Protein AF-K0SQD8-F1 (afdb_monomer)

Structure (mmCIF, N/CA/C/O backbone):
data_AF-K0SQD8-F1
#
_entry.id   AF-K0SQD8-F1
#
loop_
_atom_site.group_PDB
_atom_site.id
_atom_site.type_symbol
_atom_site.label_atom_id
_atom_site.label_alt_id
_atom_site.label_comp_id
_atom_site.label_asym_id
_atom_site.label_entity_id
_atom_site.label_seq_id
_atom_site.pdbx_PDB_ins_code
_atom_site.Cartn_x
_atom_site.Cartn_y
_atom_site.Cartn_z
_atom_site.occupancy
_atom_site.B_iso_or_equiv
_atom_site.auth_seq_id
_atom_site.auth_comp_id
_atom_site.auth_asym_id
_atom_site.auth_atom_id
_atom_site.pdbx_PDB_model_num
ATOM 1 N N . MET A 1 1 ? 5.675 12.164 -19.750 1.00 34.91 1 MET A N 1
ATOM 2 C CA . MET A 1 1 ? 6.700 11.162 -20.117 1.00 34.91 1 MET A CA 1
ATOM 3 C C . MET A 1 1 ? 6.598 9.856 -19.319 1.00 34.91 1 MET A C 1
ATOM 5 O O . MET A 1 1 ? 6.956 8.838 -19.873 1.00 34.91 1 MET A O 1
ATOM 9 N N . PHE A 1 2 ? 6.026 9.831 -18.104 1.00 31.17 2 PHE A N 1
ATOM 10 C CA . PHE A 1 2 ? 5.774 8.584 -17.342 1.00 31.17 2 PHE A CA 1
ATOM 11 C C . PHE A 1 2 ? 4.387 7.936 -17.556 1.00 31.17 2 PHE A C 1
ATOM 13 O O . PHE A 1 2 ? 4.132 6.854 -17.047 1.00 31.17 2 PHE A O 1
ATOM 20 N N . ILE A 1 3 ? 3.496 8.586 -18.314 1.00 39.81 3 ILE A N 1
ATOM 21 C CA . ILE A 1 3 ? 2.161 8.064 -18.673 1.00 39.81 3 ILE A CA 1
ATOM 22 C C . ILE A 1 3 ? 2.138 7.405 -20.064 1.00 39.81 3 ILE A C 1
ATOM 24 O O . ILE A 1 3 ? 1.184 6.721 -20.399 1.00 39.81 3 ILE A O 1
ATOM 28 N N . SER A 1 4 ? 3.211 7.554 -20.851 1.00 31.56 4 SER A N 1
ATOM 29 C CA . SER A 1 4 ? 3.310 6.963 -22.195 1.00 31.56 4 SER A CA 1
ATOM 30 C C . SER A 1 4 ? 3.827 5.520 -22.197 1.00 31.56 4 SER A C 1
ATOM 32 O O . SER A 1 4 ? 3.889 4.916 -23.257 1.00 31.56 4 SER A O 1
ATOM 34 N N . SER A 1 5 ? 4.205 4.973 -21.038 1.00 40.28 5 SER A N 1
ATOM 35 C CA . SER A 1 5 ? 4.760 3.613 -20.923 1.00 40.28 5 SER A CA 1
ATOM 36 C C . SER A 1 5 ? 3.745 2.589 -20.413 1.00 40.28 5 SER A C 1
ATOM 38 O O . SER A 1 5 ? 4.064 1.412 -20.304 1.00 40.28 5 SER A O 1
ATOM 40 N N . THR A 1 6 ? 2.513 3.004 -20.097 1.00 45.16 6 THR A N 1
ATOM 41 C CA . THR A 1 6 ? 1.432 2.063 -19.749 1.00 45.16 6 THR A CA 1
ATOM 42 C C . THR A 1 6 ? 0.711 1.523 -20.992 1.00 45.16 6 THR A C 1
ATOM 44 O O . THR A 1 6 ? -0.038 0.559 -20.876 1.00 45.16 6 THR A O 1
ATOM 47 N N . ASP A 1 7 ? 0.985 2.083 -22.176 1.00 42.78 7 ASP A N 1
ATOM 48 C CA . ASP A 1 7 ? 0.506 1.563 -23.466 1.00 42.78 7 ASP A CA 1
ATOM 49 C C . ASP A 1 7 ? 1.452 0.514 -24.098 1.00 42.78 7 ASP A C 1
ATOM 51 O O . ASP A 1 7 ? 1.093 -0.092 -25.102 1.00 42.78 7 ASP A O 1
ATOM 55 N N . GLU A 1 8 ? 2.618 0.233 -23.493 1.00 37.88 8 GLU A N 1
ATOM 56 C CA . GLU A 1 8 ? 3.587 -0.782 -23.964 1.00 37.88 8 GLU A CA 1
ATOM 57 C C . GLU A 1 8 ? 3.695 -2.017 -23.050 1.00 37.88 8 GLU A C 1
ATOM 59 O O . GLU A 1 8 ? 4.643 -2.791 -23.141 1.00 37.88 8 GLU A O 1
ATOM 64 N N . LEU A 1 9 ? 2.698 -2.281 -22.198 1.00 42.34 9 LEU A N 1
ATOM 65 C CA . LEU A 1 9 ? 2.487 -3.645 -21.686 1.00 42.34 9 LEU A CA 1
ATOM 66 C C . LEU A 1 9 ? 1.615 -4.430 -22.672 1.00 42.34 9 LEU A C 1
ATOM 68 O O . LEU A 1 9 ? 0.534 -4.928 -22.356 1.00 42.34 9 LEU A O 1
ATOM 72 N N . THR A 1 10 ? 2.115 -4.525 -23.900 1.00 38.53 10 THR A N 1
ATOM 73 C CA . THR A 1 10 ? 1.741 -5.538 -24.881 1.00 38.53 10 THR A CA 1
ATOM 74 C C . THR A 1 10 ? 2.211 -6.893 -24.360 1.00 38.53 10 THR A C 1
ATOM 76 O O . THR A 1 10 ? 3.261 -7.399 -24.742 1.00 38.53 10 THR A O 1
ATOM 79 N N . PHE A 1 11 ? 1.394 -7.528 -23.515 1.00 41.47 11 PHE A N 1
ATOM 80 C CA . PHE A 1 11 ? 1.282 -8.989 -23.535 1.00 41.47 11 PHE A CA 1
ATOM 81 C C . PHE A 1 11 ? 0.625 -9.381 -24.871 1.00 41.47 11 PHE A C 1
ATOM 83 O O . PHE A 1 11 ? -0.530 -9.795 -24.924 1.00 41.47 11 PHE A O 1
ATOM 90 N N . ASP A 1 12 ? 1.355 -9.142 -25.962 1.00 39.22 12 ASP A N 1
ATOM 91 C CA . ASP A 1 12 ? 1.014 -9.469 -27.343 1.00 39.22 12 ASP A CA 1
ATOM 92 C C . ASP A 1 12 ? 1.815 -10.709 -27.736 1.00 39.22 12 ASP A C 1
ATOM 94 O O . ASP A 1 12 ? 2.743 -10.673 -28.534 1.00 39.22 12 ASP A O 1
ATOM 98 N N . PHE A 1 13 ? 1.488 -11.829 -27.097 1.00 40.41 13 PHE A N 1
ATOM 99 C CA . PHE A 1 13 ? 1.757 -13.130 -27.685 1.00 40.41 13 PHE A CA 1
ATOM 100 C C . PHE A 1 13 ? 0.434 -13.869 -27.783 1.00 40.41 13 PHE A C 1
ATOM 102 O O . PHE A 1 13 ? 0.025 -14.591 -26.878 1.00 40.41 13 PHE A O 1
ATOM 109 N N . ASP A 1 14 ? -0.228 -13.671 -28.918 1.00 41.06 14 ASP A N 1
ATOM 110 C CA . ASP A 1 14 ? -1.156 -14.651 -29.448 1.00 41.06 14 ASP A CA 1
ATOM 111 C C . ASP A 1 14 ? -0.776 -14.928 -30.908 1.00 41.06 14 ASP A C 1
ATOM 113 O O . ASP A 1 14 ? -0.708 -14.028 -31.744 1.00 41.06 14 ASP A O 1
ATOM 117 N N . VAL A 1 15 ? -0.499 -16.197 -31.213 1.00 51.50 15 VAL A N 1
ATOM 118 C CA . VAL A 1 15 ? -0.133 -16.706 -32.551 1.00 51.50 15 VAL A CA 1
ATOM 119 C C . VAL A 1 15 ? -1.300 -16.558 -33.550 1.00 51.50 15 VAL A C 1
ATOM 121 O O . VAL A 1 15 ? -1.139 -16.768 -34.750 1.00 51.50 15 VAL A O 1
ATOM 124 N N . TYR A 1 16 ? -2.474 -16.132 -33.081 1.00 43.47 16 TYR A N 1
ATOM 125 C CA . TYR A 1 16 ? -3.657 -15.848 -33.883 1.00 43.47 16 TYR A CA 1
ATOM 126 C C . TYR A 1 16 ? -4.081 -14.384 -33.722 1.00 43.47 16 TYR A C 1
ATOM 128 O O . TYR A 1 16 ? -4.870 -14.048 -32.846 1.00 43.47 16 TYR A O 1
ATOM 136 N N . GLY A 1 17 ? -3.576 -13.511 -34.599 1.00 41.72 17 GLY A N 1
ATOM 137 C CA . GLY A 1 17 ? -3.806 -12.061 -34.602 1.00 41.72 17 GLY A CA 1
ATOM 138 C C . GLY A 1 17 ? -5.272 -11.614 -34.504 1.00 41.72 17 GLY A C 1
ATOM 139 O O . GLY A 1 17 ? -5.916 -11.301 -35.509 1.00 41.72 17 GLY A O 1
ATOM 140 N N . LYS A 1 18 ? -5.792 -11.507 -33.276 1.00 35.28 18 LYS A N 1
ATOM 141 C CA . LYS A 1 18 ? -7.090 -10.903 -32.972 1.00 35.28 18 LYS A CA 1
ATOM 142 C C . LYS A 1 18 ? -7.005 -10.073 -31.689 1.00 35.28 18 LYS A C 1
ATOM 144 O O . LYS A 1 18 ? -7.041 -10.586 -30.579 1.00 35.28 18 LYS A O 1
ATOM 149 N N . GLN A 1 19 ? -6.945 -8.756 -31.871 1.00 43.44 19 GLN A N 1
ATOM 150 C CA . GLN A 1 19 ? -6.904 -7.734 -30.824 1.00 43.44 19 GLN A CA 1
ATOM 151 C C . GLN A 1 19 ? -8.177 -7.774 -29.950 1.00 43.44 19 GLN A C 1
ATOM 153 O O . GLN A 1 19 ? -9.191 -7.160 -30.283 1.00 43.44 19 GLN A O 1
ATOM 158 N N . SER A 1 20 ? -8.144 -8.489 -28.821 1.00 40.97 20 SER A N 1
ATOM 159 C CA . SER A 1 20 ? -9.247 -8.544 -27.849 1.00 40.97 20 SER A CA 1
ATOM 160 C C . SER A 1 20 ? -8.853 -7.935 -26.496 1.00 40.97 20 SER A C 1
ATOM 162 O O . SER A 1 20 ? -8.545 -8.623 -25.535 1.00 40.97 20 SER A O 1
ATOM 164 N N . SER A 1 21 ? -8.917 -6.602 -26.442 1.00 49.00 21 SER A N 1
ATOM 165 C CA . SER A 1 21 ? -9.181 -5.741 -25.274 1.00 49.00 21 SER A CA 1
ATOM 166 C C . SER A 1 21 ? -8.497 -6.078 -23.928 1.00 49.00 21 SER A C 1
ATOM 168 O O . SER A 1 21 ? -9.128 -6.591 -23.002 1.00 49.00 21 SER A O 1
ATOM 170 N N . ALA A 1 22 ? -7.266 -5.584 -23.741 1.00 59.44 22 ALA A N 1
ATOM 171 C CA . ALA A 1 22 ? -6.557 -5.517 -22.449 1.00 59.44 22 ALA A CA 1
ATOM 172 C C . ALA A 1 22 ? -7.373 -4.884 -21.292 1.00 59.44 22 ALA A C 1
ATOM 174 O O . ALA A 1 22 ? -7.060 -5.079 -20.118 1.00 59.44 22 ALA A O 1
ATOM 175 N N . LYS A 1 23 ? -8.465 -4.168 -21.604 1.00 72.69 23 LYS A N 1
ATOM 176 C CA . LYS A 1 23 ? -9.410 -3.597 -20.631 1.00 72.69 23 LYS A CA 1
ATOM 177 C C . LYS A 1 23 ? -9.998 -4.655 -19.694 1.00 72.69 23 LYS A C 1
ATOM 179 O O . LYS A 1 23 ? -10.068 -4.423 -18.490 1.00 72.69 23 LYS A O 1
ATOM 184 N N . TRP A 1 24 ? -10.409 -5.808 -20.224 1.00 77.25 24 TRP A N 1
ATOM 185 C CA . TRP A 1 24 ? -11.011 -6.869 -19.409 1.00 77.25 24 TRP A CA 1
ATOM 186 C C . TRP A 1 24 ? -9.971 -7.584 -18.550 1.00 77.25 24 TRP A C 1
ATOM 188 O O . TRP A 1 24 ? -10.228 -7.827 -17.373 1.00 77.25 24 TRP A O 1
ATOM 198 N N . THR A 1 25 ? -8.779 -7.827 -19.097 1.00 79.00 25 THR A N 1
ATOM 199 C CA . THR A 1 25 ? -7.642 -8.387 -18.355 1.00 79.00 25 THR A CA 1
ATOM 200 C C . THR A 1 25 ? -7.241 -7.482 -17.191 1.00 79.00 25 THR A C 1
ATOM 202 O O . THR A 1 25 ? -7.103 -7.960 -16.068 1.00 79.00 25 THR A O 1
ATOM 205 N N . GLY A 1 26 ? -7.155 -6.164 -17.409 1.00 80.75 26 GLY A N 1
ATOM 206 C CA . GLY A 1 26 ? -6.863 -5.193 -16.351 1.00 80.75 26 GLY A CA 1
ATOM 207 C C . GLY A 1 26 ? -7.937 -5.142 -15.259 1.00 80.75 26 GLY A C 1
ATOM 208 O O . GLY A 1 26 ? -7.607 -5.116 -14.074 1.00 80.75 26 GLY A O 1
ATOM 209 N N . ILE A 1 27 ? -9.223 -5.194 -15.630 1.00 80.75 27 ILE A N 1
ATOM 210 C CA . ILE A 1 27 ? -10.334 -5.251 -14.661 1.00 80.75 27 ILE A CA 1
ATOM 211 C C . ILE A 1 27 ? -10.264 -6.536 -13.824 1.00 80.75 27 ILE A C 1
ATOM 213 O O . ILE A 1 27 ? -10.409 -6.479 -12.603 1.00 80.75 27 ILE A O 1
ATOM 217 N N . MET A 1 28 ? -10.019 -7.685 -14.460 1.00 84.69 28 MET A N 1
ATOM 218 C CA . MET A 1 28 ? -9.881 -8.971 -13.768 1.00 84.69 28 MET A CA 1
ATOM 219 C C . MET A 1 28 ? -8.687 -8.969 -12.811 1.00 84.69 28 MET A C 1
ATOM 221 O O . MET A 1 28 ? -8.830 -9.374 -11.656 1.00 84.69 28 MET A O 1
ATOM 225 N N . LEU A 1 29 ? -7.543 -8.438 -13.246 1.00 82.12 29 LEU A N 1
ATOM 226 C CA . LEU A 1 29 ? -6.342 -8.330 -12.422 1.00 82.12 29 LEU A CA 1
ATOM 227 C C . LEU A 1 29 ? -6.556 -7.396 -11.222 1.00 82.12 29 LEU A C 1
ATOM 229 O O . LEU A 1 29 ? -6.128 -7.716 -10.116 1.00 82.12 29 LEU A O 1
ATOM 233 N N . LEU A 1 30 ? -7.274 -6.284 -11.403 1.00 82.50 30 LEU A N 1
ATOM 234 C CA . LEU A 1 30 ? -7.611 -5.363 -10.316 1.00 82.50 30 LEU A CA 1
ATOM 235 C C . LEU A 1 30 ? -8.552 -6.009 -9.289 1.00 82.50 30 LEU A C 1
ATOM 237 O O . LEU A 1 30 ? -8.355 -5.838 -8.086 1.00 82.50 30 LEU A O 1
ATOM 241 N N . MET A 1 31 ? -9.559 -6.763 -9.743 1.00 86.06 31 MET A N 1
ATOM 242 C CA . MET A 1 31 ? -10.443 -7.505 -8.836 1.00 86.06 31 MET A CA 1
ATOM 243 C C . MET A 1 31 ? -9.672 -8.552 -8.036 1.00 86.06 31 MET A C 1
ATOM 245 O O . MET A 1 31 ? -9.859 -8.653 -6.824 1.00 86.06 31 MET A O 1
ATOM 249 N N . PHE A 1 32 ? -8.782 -9.293 -8.697 1.00 85.44 32 PHE A N 1
ATOM 250 C CA . PHE A 1 32 ? -7.912 -10.261 -8.042 1.00 85.44 32 PHE A CA 1
ATOM 251 C C . PHE A 1 32 ? -7.012 -9.567 -7.011 1.00 85.44 32 PHE A C 1
ATOM 253 O O . PHE A 1 32 ? -7.038 -9.926 -5.838 1.00 85.44 32 PHE A O 1
ATOM 260 N N . PHE A 1 33 ? -6.314 -8.498 -7.394 1.00 86.31 33 PHE A N 1
ATOM 261 C CA . PHE A 1 33 ? -5.480 -7.709 -6.486 1.00 86.31 33 PHE A CA 1
ATOM 262 C C . PHE A 1 33 ? -6.246 -7.244 -5.237 1.00 86.31 33 PHE A C 1
ATOM 264 O O . PHE A 1 33 ? -5.799 -7.484 -4.118 1.00 86.31 33 PHE A O 1
ATOM 271 N N . LEU A 1 34 ? -7.434 -6.653 -5.407 1.00 85.19 34 LEU A N 1
ATOM 272 C CA . LEU A 1 34 ? -8.262 -6.186 -4.289 1.00 85.19 34 LEU A CA 1
ATOM 273 C C . LEU A 1 34 ? -8.721 -7.329 -3.377 1.00 85.19 34 LEU A C 1
ATOM 275 O O . LEU A 1 34 ? -8.820 -7.141 -2.161 1.00 85.19 34 LEU A O 1
ATOM 279 N N . PHE A 1 35 ? -9.005 -8.502 -3.946 1.00 85.44 35 PHE A N 1
ATOM 280 C CA . PHE A 1 35 ? -9.360 -9.689 -3.176 1.00 85.44 35 PHE A CA 1
ATOM 281 C C . PHE A 1 35 ? -8.191 -10.153 -2.300 1.00 85.44 35 PHE A C 1
ATOM 283 O O . PHE A 1 35 ? -8.375 -10.329 -1.094 1.00 85.44 35 PHE A O 1
ATOM 290 N N . PHE A 1 36 ? -6.989 -10.283 -2.866 1.00 84.06 36 PHE A N 1
ATOM 291 C CA . PHE A 1 36 ? -5.798 -10.702 -2.119 1.00 84.06 36 PHE A CA 1
ATOM 292 C C . PHE A 1 36 ? -5.351 -9.665 -1.083 1.00 84.06 36 PHE A C 1
ATOM 294 O O . PHE A 1 36 ? -5.019 -10.042 0.043 1.00 84.06 36 PHE A O 1
ATOM 301 N N . ASP A 1 37 ? -5.407 -8.373 -1.408 1.00 83.75 37 ASP A N 1
ATOM 302 C CA . ASP A 1 37 ? -5.098 -7.277 -0.479 1.00 83.75 37 ASP A CA 1
ATOM 303 C C . ASP A 1 37 ? -6.067 -7.262 0.719 1.00 83.75 37 ASP A C 1
ATOM 305 O O . ASP A 1 37 ? -5.666 -7.202 1.890 1.00 83.75 37 ASP A O 1
ATOM 309 N N . SER A 1 38 ? -7.363 -7.442 0.441 1.00 81.88 38 SER A N 1
ATOM 310 C CA . SER A 1 38 ? -8.393 -7.553 1.477 1.00 81.88 38 SER A CA 1
ATOM 311 C C . SER A 1 38 ? -8.217 -8.814 2.319 1.00 81.88 38 SER A C 1
ATOM 313 O O . SER A 1 38 ? -8.347 -8.761 3.540 1.00 81.88 38 SER A O 1
ATOM 315 N N . PHE A 1 39 ? -7.919 -9.956 1.699 1.00 81.31 39 PHE A N 1
ATOM 316 C CA . PHE A 1 39 ? -7.710 -11.208 2.419 1.00 81.31 39 PHE A CA 1
ATOM 317 C C . PHE A 1 39 ? -6.500 -11.115 3.351 1.00 81.31 39 PHE A C 1
ATOM 319 O O . PHE A 1 39 ? -6.617 -11.422 4.537 1.00 81.31 39 PHE A O 1
ATOM 326 N N . THR A 1 40 ? -5.371 -10.618 2.845 1.00 79.81 40 THR A N 1
ATOM 327 C CA . THR A 1 40 ? -4.106 -10.524 3.584 1.00 79.81 40 THR A CA 1
ATOM 328 C C . THR A 1 40 ? -4.233 -9.598 4.786 1.00 79.81 40 THR A C 1
ATOM 330 O O . THR A 1 40 ? -3.929 -10.001 5.907 1.00 79.81 40 THR A O 1
ATOM 333 N N . SER A 1 41 ? -4.757 -8.385 4.599 1.00 76.94 41 SER A N 1
ATOM 334 C CA . SER A 1 41 ? -4.919 -7.422 5.697 1.00 76.94 41 SER A CA 1
ATOM 335 C C . SER A 1 41 ? -5.877 -7.930 6.784 1.00 76.94 41 SER A C 1
ATOM 337 O O . SER A 1 41 ? -5.617 -7.789 7.984 1.00 76.94 41 SER A O 1
ATOM 339 N N . GLN A 1 42 ? -6.966 -8.595 6.391 1.00 79.31 42 GLN A N 1
ATOM 340 C CA . GLN A 1 42 ? -7.928 -9.184 7.323 1.00 79.31 42 GLN A CA 1
ATOM 341 C C . GLN A 1 42 ? -7.348 -10.407 8.046 1.00 79.31 42 GLN A C 1
ATOM 343 O O . GLN A 1 42 ? -7.600 -10.579 9.241 1.00 79.31 42 GLN A O 1
ATOM 348 N N . TRP A 1 43 ? -6.555 -11.229 7.354 1.00 75.31 43 TRP A N 1
ATOM 349 C CA . TRP A 1 43 ? -5.817 -12.350 7.935 1.00 75.31 43 TRP A CA 1
ATOM 350 C C . TRP A 1 43 ? -4.804 -11.860 8.968 1.00 75.31 43 TRP A C 1
ATOM 352 O O . TRP A 1 43 ? -4.824 -12.322 10.107 1.00 75.31 43 TRP A O 1
ATOM 362 N N . GLN A 1 44 ? -4.005 -10.847 8.623 1.00 76.31 44 GLN A N 1
ATOM 363 C CA . GLN A 1 44 ? -3.060 -10.208 9.539 1.00 76.31 44 GLN A CA 1
ATOM 364 C C . GLN A 1 44 ? -3.773 -9.704 10.802 1.00 76.31 44 GLN A C 1
ATOM 366 O O . GLN A 1 44 ? -3.364 -10.016 11.918 1.00 76.31 44 GLN A O 1
ATOM 371 N N . SER A 1 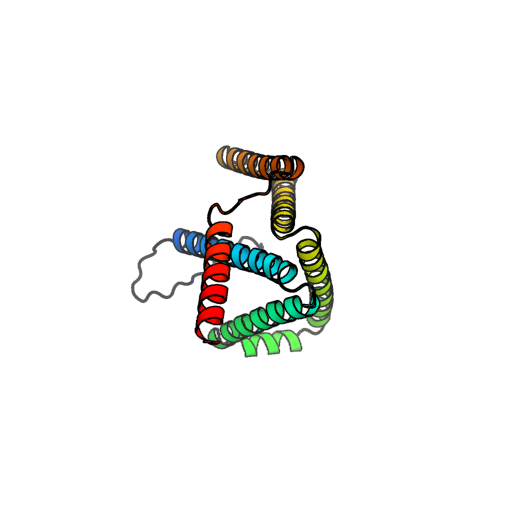45 ? -4.906 -9.005 10.654 1.00 69.88 45 SER A N 1
ATOM 372 C CA . SER A 1 45 ? -5.675 -8.508 11.802 1.00 69.88 45 SER A CA 1
ATOM 373 C C . SER A 1 45 ? -6.291 -9.622 12.664 1.00 69.88 45 SER A C 1
ATOM 375 O O . SER A 1 45 ? -6.442 -9.432 13.871 1.00 69.88 45 SER A O 1
ATOM 377 N N . ARG A 1 46 ? -6.646 -10.777 12.085 1.00 69.00 46 ARG A N 1
ATOM 378 C CA . ARG A 1 46 ? -7.145 -11.948 12.830 1.00 69.00 46 ARG A CA 1
ATOM 379 C C . ARG A 1 46 ? -6.028 -12.680 13.567 1.00 69.00 46 ARG A C 1
ATOM 381 O O . ARG A 1 46 ? -6.229 -13.036 14.725 1.00 69.00 46 ARG A O 1
ATOM 388 N N . MET A 1 47 ? -4.868 -12.848 12.936 1.00 67.12 47 MET A N 1
ATOM 389 C CA . MET A 1 47 ? -3.694 -13.470 13.552 1.00 67.12 47 MET A CA 1
ATOM 390 C C . MET A 1 47 ? -3.249 -12.704 14.800 1.00 67.12 47 MET A C 1
ATOM 392 O O . MET A 1 47 ? -3.099 -13.314 15.854 1.00 67.12 47 MET A O 1
ATOM 396 N N . PHE A 1 48 ? -3.192 -11.368 14.735 1.00 65.38 48 PHE A N 1
ATOM 397 C CA . PHE A 1 48 ? -2.869 -10.532 15.901 1.00 65.38 48 PHE A CA 1
ATOM 398 C C . PHE A 1 48 ? -3.895 -10.600 17.041 1.00 65.38 48 PHE A C 1
ATOM 400 O O . PHE A 1 48 ? -3.559 -10.285 18.177 1.00 65.38 48 PHE A O 1
ATOM 407 N N . LYS A 1 49 ? -5.146 -10.989 16.762 1.00 63.25 49 LYS A N 1
ATOM 408 C CA . LYS A 1 49 ? -6.189 -11.157 17.790 1.00 63.25 49 LYS A CA 1
ATOM 409 C C . LYS A 1 49 ? -6.225 -12.563 18.387 1.00 63.25 49 LYS A C 1
ATOM 411 O O . LYS A 1 49 ? -6.618 -12.703 19.538 1.00 63.25 49 LYS A O 1
ATOM 416 N N . ARG A 1 50 ? -5.887 -13.593 17.603 1.00 60.62 50 ARG A N 1
ATOM 417 C CA . ARG A 1 50 ? -5.915 -15.004 18.029 1.00 60.62 50 ARG A CA 1
ATOM 418 C C . ARG A 1 50 ? -4.641 -15.405 18.780 1.00 60.62 50 ARG A C 1
ATOM 420 O O . ARG A 1 50 ? -4.721 -16.232 19.677 1.00 60.62 50 ARG A O 1
ATOM 427 N N . HIS A 1 51 ? -3.504 -14.798 18.447 1.00 61.28 51 HIS A N 1
ATOM 428 C CA . HIS A 1 51 ? -2.212 -15.061 19.080 1.00 61.28 51 HIS A CA 1
ATOM 429 C C . HIS A 1 51 ? -1.590 -13.737 19.552 1.00 61.28 51 HIS A C 1
ATOM 431 O O . HIS A 1 51 ? -0.870 -13.098 18.783 1.00 61.28 51 HIS A O 1
ATOM 437 N N . PRO A 1 52 ? -1.870 -13.292 20.791 1.00 57.91 52 PRO A N 1
ATOM 438 C CA . PRO A 1 52 ? -1.257 -12.085 21.352 1.00 57.91 52 PRO A CA 1
ATOM 439 C C . PRO A 1 52 ? 0.272 -12.197 21.503 1.00 57.91 52 PRO A C 1
ATOM 441 O O . PRO A 1 52 ? 0.944 -11.168 21.555 1.00 57.91 52 PRO A O 1
ATOM 444 N N . ASP A 1 53 ? 0.804 -13.425 21.503 1.00 56.91 53 ASP A N 1
ATOM 445 C CA . ASP A 1 53 ? 2.233 -13.732 21.650 1.00 56.91 53 ASP A CA 1
ATOM 446 C C . ASP A 1 53 ? 3.010 -13.720 20.320 1.00 56.91 53 ASP A C 1
ATOM 448 O O . ASP A 1 53 ? 4.240 -13.730 20.333 1.00 56.91 53 ASP A O 1
ATOM 452 N N . LEU A 1 54 ? 2.326 -13.680 19.165 1.00 60.19 54 LEU A N 1
ATOM 453 C CA . LEU A 1 54 ? 2.995 -13.585 17.861 1.00 60.19 54 LEU A CA 1
ATOM 454 C C . LEU A 1 54 ? 3.611 -12.196 17.683 1.00 60.19 54 LEU A C 1
ATOM 456 O O . LEU A 1 54 ? 2.933 -11.164 17.792 1.00 60.19 54 LEU A O 1
ATOM 460 N N . SER A 1 55 ? 4.900 -12.159 17.352 1.00 68.44 55 SER A N 1
ATOM 461 C CA . SER A 1 55 ? 5.596 -10.897 17.170 1.00 68.44 55 SER A CA 1
ATOM 462 C C . SER A 1 55 ? 5.151 -10.226 15.874 1.00 68.44 55 SER A C 1
ATOM 464 O O 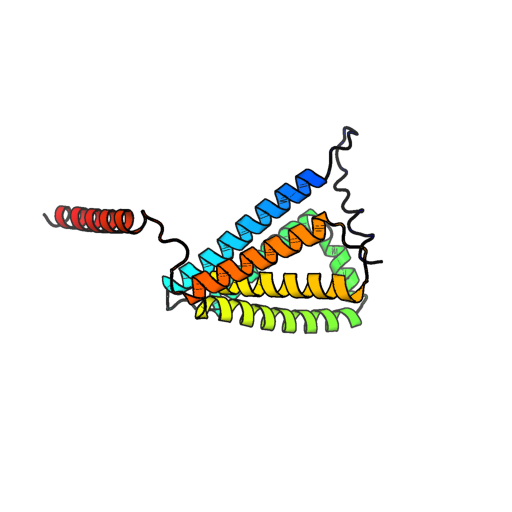. SER A 1 55 ? 5.103 -10.816 14.795 1.00 68.44 55 SER A O 1
ATOM 466 N N . MET A 1 56 ? 4.884 -8.925 15.977 1.00 68.00 56 MET A N 1
ATOM 467 C CA . MET A 1 56 ? 4.637 -8.032 14.845 1.00 68.00 56 MET A CA 1
ATOM 468 C C . MET A 1 56 ? 5.656 -8.220 13.719 1.00 68.00 56 MET A C 1
ATOM 470 O O . MET A 1 56 ? 5.321 -8.227 12.536 1.00 68.00 56 MET A O 1
ATOM 474 N N . ILE A 1 57 ? 6.907 -8.384 14.137 1.00 71.38 57 ILE A N 1
ATOM 475 C CA . ILE A 1 57 ? 8.085 -8.453 13.287 1.00 71.38 57 ILE A CA 1
ATOM 476 C C . ILE A 1 57 ? 8.126 -9.789 12.537 1.00 71.38 57 ILE A C 1
ATOM 478 O O . ILE A 1 57 ? 8.522 -9.811 11.377 1.00 71.38 57 ILE A O 1
ATOM 482 N N . GLU A 1 58 ? 7.651 -10.884 13.138 1.00 78.62 58 GLU A N 1
ATOM 483 C CA . GLU A 1 58 ? 7.605 -12.201 12.489 1.00 78.62 58 GLU A CA 1
ATOM 484 C C . GLU A 1 58 ? 6.610 -12.216 11.329 1.00 78.62 58 GLU A C 1
ATOM 486 O O . GLU A 1 58 ? 6.922 -12.717 10.251 1.00 78.62 58 GLU A O 1
ATOM 491 N N . LEU A 1 59 ? 5.436 -11.601 11.503 1.00 79.06 59 LEU A N 1
ATOM 492 C CA . LEU A 1 59 ? 4.443 -11.516 10.431 1.00 79.06 59 LEU A CA 1
ATOM 493 C C . LEU A 1 59 ? 4.889 -10.577 9.302 1.00 79.06 59 LEU A C 1
ATOM 495 O O . LEU A 1 59 ? 4.628 -10.851 8.127 1.00 79.06 59 LEU A O 1
ATOM 499 N N . MET A 1 60 ? 5.578 -9.489 9.654 1.00 80.88 60 MET A N 1
ATOM 500 C CA . MET A 1 60 ? 6.227 -8.602 8.688 1.00 80.88 60 MET A CA 1
ATOM 501 C C . MET A 1 60 ? 7.278 -9.353 7.875 1.00 80.88 60 MET A C 1
ATOM 503 O O . MET A 1 60 ? 7.232 -9.326 6.648 1.00 80.88 60 MET A O 1
ATOM 507 N N . PHE A 1 61 ? 8.179 -10.070 8.551 1.00 82.19 61 PHE A N 1
ATOM 508 C CA . PHE A 1 61 ? 9.222 -10.857 7.905 1.00 82.19 61 PHE A CA 1
ATOM 509 C C . PHE A 1 61 ? 8.627 -11.945 7.009 1.00 82.19 61 PHE A C 1
ATOM 511 O O . PHE A 1 61 ? 9.030 -12.055 5.858 1.00 82.19 61 PHE A O 1
ATOM 518 N N . ALA A 1 62 ? 7.617 -12.682 7.479 1.00 82.88 62 ALA A N 1
ATOM 519 C CA . ALA A 1 62 ? 6.946 -13.713 6.691 1.00 82.88 62 ALA A CA 1
ATOM 520 C C . ALA A 1 62 ? 6.271 -13.144 5.430 1.00 82.88 62 ALA A C 1
ATOM 522 O O . ALA A 1 62 ? 6.397 -13.721 4.351 1.00 82.88 62 ALA A O 1
ATOM 523 N N . THR A 1 63 ? 5.596 -11.994 5.540 1.00 83.81 63 THR A N 1
ATOM 524 C CA . THR A 1 63 ? 4.928 -11.352 4.393 1.00 83.81 63 THR A CA 1
ATOM 525 C C . THR A 1 63 ? 5.950 -10.840 3.376 1.00 83.81 63 THR A C 1
ATOM 527 O O . THR A 1 63 ? 5.809 -11.092 2.179 1.00 83.81 63 THR A O 1
ATOM 530 N N . SER A 1 64 ? 7.008 -10.168 3.838 1.00 86.69 64 SER A N 1
ATOM 531 C CA . SER A 1 64 ? 8.069 -9.662 2.964 1.00 86.69 64 SER A CA 1
ATOM 532 C C . SER A 1 64 ? 8.894 -10.796 2.349 1.00 86.69 64 SER A C 1
ATOM 534 O O . SER A 1 64 ? 9.229 -10.720 1.173 1.00 86.69 64 SER A O 1
ATOM 536 N N . ALA A 1 65 ? 9.154 -11.885 3.078 1.00 86.69 65 ALA A N 1
ATOM 537 C CA . ALA A 1 65 ? 9.834 -13.069 2.553 1.00 86.69 65 ALA A CA 1
ATOM 538 C C . ALA A 1 65 ? 9.005 -13.768 1.468 1.00 86.69 65 ALA A C 1
ATOM 540 O O . ALA A 1 65 ? 9.533 -14.073 0.401 1.00 86.69 65 ALA A O 1
ATOM 541 N N . PHE A 1 66 ? 7.703 -13.959 1.696 1.00 87.38 66 PHE A N 1
ATOM 542 C CA . PHE A 1 66 ? 6.802 -14.522 0.690 1.00 87.38 66 PHE A CA 1
ATOM 543 C C . PHE A 1 66 ? 6.752 -13.654 -0.573 1.00 87.38 66 PHE A C 1
ATOM 545 O O . PHE A 1 66 ? 6.869 -14.173 -1.683 1.00 87.38 66 PHE A O 1
ATOM 552 N N . SER A 1 67 ? 6.666 -12.329 -0.412 1.00 86.69 67 SER A N 1
ATOM 553 C CA . SER A 1 67 ? 6.726 -11.395 -1.539 1.00 86.69 67 SER A CA 1
ATOM 554 C C . SER A 1 67 ? 8.051 -11.493 -2.297 1.00 86.69 67 SER A C 1
ATOM 556 O O . SER A 1 67 ? 8.033 -11.498 -3.522 1.00 86.69 67 SER A O 1
ATOM 558 N N . THR A 1 68 ? 9.188 -11.593 -1.604 1.00 87.56 68 THR A N 1
ATOM 559 C CA . THR A 1 68 ? 10.505 -11.734 -2.243 1.00 87.56 68 THR A CA 1
ATOM 560 C C . THR A 1 68 ? 10.614 -13.037 -3.027 1.00 87.56 68 THR A C 1
ATOM 562 O O . THR A 1 68 ? 11.127 -13.024 -4.141 1.00 87.56 68 THR A O 1
ATOM 565 N N . VAL A 1 69 ? 10.103 -14.151 -2.491 1.00 92.12 69 VAL A N 1
ATOM 566 C CA . VAL A 1 69 ? 10.102 -15.447 -3.188 1.00 92.12 69 VAL A CA 1
ATOM 567 C C . VAL A 1 69 ? 9.254 -15.385 -4.456 1.00 92.12 69 VAL A C 1
ATOM 569 O O . VAL A 1 69 ? 9.725 -15.797 -5.512 1.00 92.12 69 VAL A O 1
ATOM 572 N N . LEU A 1 70 ? 8.039 -14.833 -4.381 1.00 86.88 70 LEU A N 1
ATOM 573 C CA . LEU A 1 70 ? 7.192 -14.671 -5.564 1.00 86.88 70 LEU A CA 1
ATOM 574 C C . LEU A 1 70 ? 7.847 -13.767 -6.609 1.00 86.88 70 LEU A C 1
ATOM 576 O O . LEU A 1 70 ? 7.920 -14.148 -7.772 1.00 86.88 70 LEU A O 1
ATOM 580 N N . SER A 1 71 ? 8.383 -12.615 -6.195 1.00 86.06 71 SER A N 1
ATOM 581 C CA . SER A 1 71 ? 9.101 -11.715 -7.101 1.00 86.06 71 SER A CA 1
ATOM 582 C C . SER A 1 71 ? 10.315 -12.388 -7.740 1.00 86.06 71 SER A C 1
ATOM 584 O O . SER A 1 71 ? 10.566 -12.181 -8.921 1.00 86.06 71 SER A O 1
ATOM 586 N N . PHE A 1 72 ? 11.054 -13.210 -6.992 1.00 87.94 72 PHE A N 1
ATOM 587 C CA . PHE A 1 72 ? 12.203 -13.948 -7.513 1.00 87.94 72 PHE A CA 1
ATOM 588 C C . PHE A 1 72 ? 11.789 -14.989 -8.558 1.00 87.94 72 PHE A C 1
ATOM 590 O O . PHE A 1 72 ? 12.409 -15.063 -9.613 1.00 87.94 72 PHE A O 1
ATOM 597 N N . ILE A 1 73 ? 10.720 -15.751 -8.302 1.00 89.31 73 ILE A N 1
ATOM 598 C CA . ILE A 1 73 ? 10.176 -16.723 -9.263 1.00 89.31 73 ILE A CA 1
ATOM 599 C C . ILE A 1 73 ? 9.769 -16.021 -10.562 1.00 89.31 73 ILE A C 1
ATOM 601 O O . ILE A 1 73 ? 10.136 -16.487 -11.639 1.00 89.31 73 ILE A O 1
ATOM 605 N N . THR A 1 74 ? 9.068 -14.887 -10.467 1.00 86.62 74 THR A N 1
ATOM 606 C CA . THR A 1 74 ? 8.695 -14.081 -11.639 1.00 86.62 74 THR A CA 1
ATOM 607 C C . THR A 1 74 ? 9.932 -13.614 -12.405 1.00 86.62 74 THR A C 1
ATOM 609 O O . THR A 1 74 ? 10.011 -13.802 -13.611 1.00 86.62 74 THR A O 1
ATOM 612 N N . LEU A 1 75 ? 10.946 -13.095 -11.707 1.00 82.94 75 LEU A N 1
ATOM 613 C CA . LEU A 1 75 ? 12.164 -12.579 -12.337 1.00 82.94 75 LEU A CA 1
ATOM 614 C C . LEU A 1 75 ? 12.986 -13.664 -13.051 1.00 82.94 75 LEU A C 1
ATOM 616 O O . LEU A 1 75 ? 13.630 -13.388 -14.061 1.00 82.94 75 LEU A O 1
ATOM 620 N N . VAL A 1 76 ? 12.973 -14.890 -12.521 1.00 86.88 76 VAL A N 1
ATOM 621 C CA . VAL A 1 76 ? 13.585 -16.059 -13.168 1.00 86.88 76 VAL A CA 1
ATOM 622 C C . VAL A 1 76 ? 12.792 -16.461 -14.410 1.00 86.88 76 VAL A C 1
ATOM 624 O O . VAL A 1 76 ? 13.397 -16.784 -15.426 1.00 86.88 76 VAL A O 1
ATOM 627 N N . HIS A 1 77 ? 11.461 -16.415 -14.347 1.00 82.81 77 HIS A N 1
ATOM 628 C CA . HIS A 1 77 ? 10.596 -16.752 -15.476 1.00 82.81 77 HIS A CA 1
ATOM 629 C C . HIS A 1 77 ? 10.689 -15.732 -16.626 1.00 82.81 77 HIS A C 1
ATOM 631 O O . HIS A 1 77 ? 10.580 -16.117 -17.785 1.00 82.81 77 HIS A O 1
ATOM 637 N N . ASP A 1 78 ? 10.915 -14.451 -16.321 1.00 83.94 78 ASP A N 1
ATOM 638 C CA . ASP A 1 78 ? 11.119 -13.383 -17.313 1.00 83.94 78 ASP A CA 1
ATOM 639 C C . ASP A 1 78 ? 12.564 -13.313 -17.858 1.00 83.94 78 ASP A C 1
ATOM 641 O O . ASP A 1 78 ? 12.868 -12.455 -18.683 1.00 83.94 78 ASP A O 1
ATOM 645 N N . GLU A 1 79 ? 13.482 -14.169 -17.385 1.00 84.56 79 GLU A N 1
ATOM 646 C CA . GLU A 1 79 ? 14.916 -14.193 -17.750 1.00 84.56 79 GLU A CA 1
ATOM 647 C C . GLU A 1 79 ? 15.670 -12.853 -17.544 1.00 84.56 79 GLU A C 1
ATOM 649 O O . GLU A 1 79 ? 16.807 -12.672 -17.982 1.00 84.56 79 GLU A O 1
ATOM 654 N N . MET A 1 80 ? 15.082 -11.909 -16.803 1.00 81.69 80 MET A N 1
ATOM 655 C CA . MET A 1 80 ? 15.603 -10.548 -16.597 1.00 81.69 80 MET A CA 1
ATOM 656 C C . MET A 1 80 ? 16.614 -10.417 -15.448 1.00 81.69 80 MET A C 1
ATOM 658 O O . MET A 1 80 ? 17.145 -9.330 -15.208 1.00 81.69 80 MET A O 1
ATOM 662 N N . LEU A 1 81 ? 16.904 -11.504 -14.730 1.00 80.81 81 LEU A N 1
ATOM 663 C CA . LEU A 1 81 ? 17.753 -11.473 -13.536 1.00 80.81 81 LEU A CA 1
ATOM 664 C C . LEU A 1 81 ? 19.181 -10.993 -13.840 1.00 80.81 81 LEU A C 1
ATOM 666 O O . LEU A 1 81 ? 19.692 -10.115 -13.143 1.00 80.81 81 LEU A O 1
ATOM 670 N N . TRP A 1 82 ? 19.815 -11.535 -14.885 1.00 85.88 82 TRP A N 1
ATOM 671 C CA . TRP A 1 82 ? 21.194 -11.183 -15.245 1.00 85.88 82 TRP A CA 1
ATOM 672 C C . TRP A 1 82 ? 21.329 -9.735 -15.746 1.00 85.88 82 TRP A C 1
ATOM 674 O O . TRP A 1 82 ? 22.139 -9.003 -15.175 1.00 85.88 82 TRP A O 1
ATOM 684 N N . PRO A 1 83 ? 20.493 -9.257 -16.696 1.00 83.25 83 PRO A N 1
ATOM 685 C CA . PRO A 1 83 ? 20.513 -7.852 -17.111 1.00 83.25 83 PRO A CA 1
ATOM 686 C C . PRO A 1 83 ? 20.286 -6.863 -15.960 1.00 83.25 83 PRO A C 1
ATOM 688 O O . PRO A 1 83 ? 20.906 -5.800 -15.920 1.00 83.25 83 PRO A O 1
ATOM 691 N N . ALA A 1 84 ? 19.416 -7.205 -15.002 1.00 81.62 84 ALA A N 1
ATOM 692 C CA . ALA A 1 84 ? 19.159 -6.361 -13.840 1.00 81.62 84 ALA A CA 1
ATOM 693 C C . ALA A 1 84 ? 20.395 -6.237 -12.933 1.00 81.62 84 ALA A C 1
ATOM 695 O O . ALA A 1 84 ? 20.687 -5.150 -12.430 1.00 81.62 84 ALA A O 1
ATOM 696 N N . PHE A 1 85 ? 21.142 -7.325 -12.738 1.00 82.62 85 PHE A N 1
ATOM 697 C CA . PHE A 1 85 ? 22.357 -7.315 -11.925 1.00 82.62 85 PHE A CA 1
ATOM 698 C C . PHE A 1 85 ? 23.488 -6.515 -12.588 1.00 82.62 85 PHE A C 1
ATOM 700 O O . PHE A 1 85 ? 24.135 -5.689 -11.935 1.00 82.62 85 PHE A O 1
ATOM 707 N N . ASP A 1 86 ? 23.669 -6.683 -13.897 1.00 84.50 86 ASP A N 1
ATOM 708 C CA . ASP A 1 86 ? 24.660 -5.930 -14.672 1.00 84.50 86 ASP A CA 1
ATOM 709 C C . ASP A 1 86 ? 24.374 -4.422 -14.632 1.00 84.50 86 ASP A C 1
ATOM 711 O O . ASP A 1 86 ? 25.279 -3.611 -14.436 1.00 84.50 86 ASP A O 1
ATOM 715 N N . PHE A 1 87 ? 23.103 -4.022 -14.698 1.00 82.75 87 PHE A N 1
ATOM 716 C CA . PHE A 1 87 ? 22.709 -2.617 -14.579 1.00 82.75 87 PHE A CA 1
ATOM 717 C C . PHE A 1 87 ? 23.020 -2.014 -13.196 1.00 82.75 87 PHE A C 1
ATOM 719 O O . PHE A 1 87 ? 23.505 -0.886 -13.097 1.00 82.75 87 PHE A O 1
ATOM 726 N N . ILE A 1 88 ? 22.783 -2.765 -12.114 1.00 83.50 88 ILE A N 1
ATOM 727 C CA . ILE A 1 88 ? 23.039 -2.305 -10.735 1.00 83.50 88 ILE A CA 1
ATOM 728 C C . ILE A 1 88 ? 24.541 -2.171 -10.454 1.00 83.50 88 ILE A C 1
ATOM 730 O O . ILE A 1 88 ? 24.963 -1.281 -9.709 1.00 83.50 88 ILE A O 1
ATOM 734 N N . THR A 1 89 ? 25.360 -3.047 -11.036 1.00 80.94 89 THR A N 1
ATOM 735 C CA . THR A 1 89 ? 26.823 -2.987 -10.894 1.00 80.94 89 THR A CA 1
ATOM 736 C C . THR A 1 89 ? 27.445 -1.896 -11.766 1.00 80.94 89 THR A C 1
ATOM 738 O O . THR A 1 89 ? 28.394 -1.244 -11.332 1.00 80.94 89 THR A O 1
ATOM 741 N N . ALA A 1 90 ? 26.878 -1.623 -12.944 1.00 84.44 90 ALA A N 1
ATOM 742 C CA . ALA A 1 90 ? 27.322 -0.552 -13.834 1.00 84.44 90 ALA A CA 1
ATOM 743 C C . ALA A 1 90 ? 27.010 0.865 -13.308 1.00 84.44 90 ALA A C 1
ATOM 745 O O . ALA A 1 90 ? 27.657 1.834 -13.717 1.00 84.44 90 ALA A O 1
ATOM 746 N N . HIS A 1 91 ? 26.035 1.019 -12.405 1.00 81.19 91 HIS A N 1
ATOM 747 C CA . HIS A 1 91 ? 25.590 2.320 -11.897 1.00 81.19 91 HIS A CA 1
ATOM 748 C C . HIS A 1 91 ? 25.604 2.395 -10.363 1.00 81.19 91 HIS A C 1
ATOM 750 O O . HIS A 1 91 ? 24.581 2.256 -9.693 1.00 81.19 91 HIS A O 1
ATOM 756 N N . SER A 1 92 ? 26.781 2.702 -9.808 1.00 75.81 92 SER A N 1
ATOM 757 C CA . SER A 1 92 ? 27.014 2.832 -8.357 1.00 75.81 92 SER A CA 1
ATOM 758 C C . SER A 1 92 ? 26.102 3.866 -7.666 1.00 75.81 92 SER A C 1
ATOM 760 O O . SER A 1 92 ? 25.619 3.629 -6.561 1.00 75.81 92 SER A O 1
ATOM 762 N N . GLU A 1 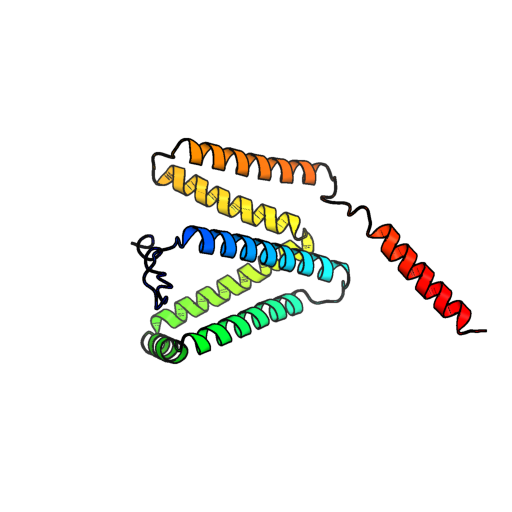93 ? 25.762 4.972 -8.339 1.00 81.50 93 GLU A N 1
ATOM 763 C CA . GLU A 1 93 ? 24.852 6.011 -7.814 1.00 81.50 93 GLU A CA 1
ATOM 764 C C . GLU A 1 93 ? 23.451 5.460 -7.464 1.00 81.50 93 GLU A C 1
ATOM 766 O O . GLU A 1 93 ? 22.817 5.882 -6.495 1.00 81.50 93 GLU A O 1
ATOM 771 N N . ILE A 1 94 ? 22.967 4.458 -8.208 1.00 83.94 94 ILE A N 1
ATOM 772 C CA . ILE A 1 94 ? 21.632 3.871 -8.007 1.00 83.94 94 ILE A CA 1
ATOM 773 C C . ILE A 1 94 ? 21.589 3.030 -6.720 1.00 83.94 94 ILE A C 1
ATOM 775 O O . ILE A 1 94 ? 20.542 2.922 -6.079 1.00 83.94 94 ILE A O 1
ATOM 779 N N . GLN A 1 95 ? 22.727 2.487 -6.278 1.00 82.62 95 GLN A N 1
ATOM 780 C CA . GLN A 1 95 ? 22.808 1.664 -5.068 1.00 82.62 95 GLN A CA 1
ATOM 781 C C . GLN A 1 95 ? 22.430 2.462 -3.815 1.00 82.62 95 GLN A C 1
ATOM 783 O O . GLN A 1 95 ? 21.715 1.953 -2.949 1.00 82.62 95 GLN A O 1
ATOM 788 N N . LEU A 1 96 ? 22.826 3.738 -3.749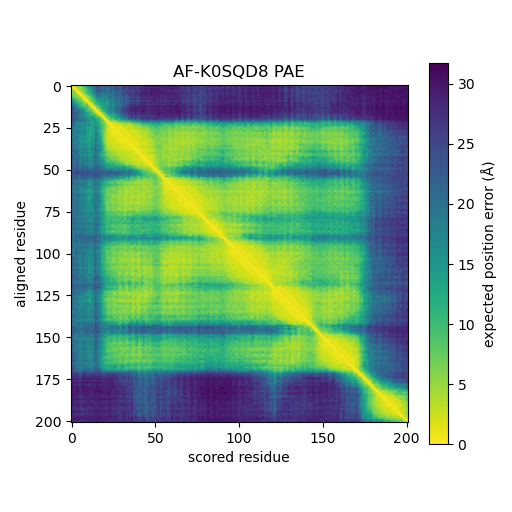 1.00 87.69 96 LEU A N 1
ATOM 789 C CA . LEU A 1 96 ? 22.433 4.631 -2.661 1.00 87.69 96 LEU A CA 1
ATOM 790 C C . LEU A 1 96 ? 20.923 4.893 -2.687 1.00 87.69 96 LEU A C 1
ATOM 792 O O . LEU A 1 96 ? 20.269 4.820 -1.645 1.00 87.69 96 LEU A O 1
ATOM 796 N N . HIS A 1 97 ? 20.345 5.139 -3.866 1.00 88.25 97 HIS A N 1
ATOM 797 C CA . HIS A 1 97 ? 18.898 5.314 -4.010 1.00 88.25 97 HIS A CA 1
ATOM 798 C C . HIS A 1 97 ? 18.122 4.066 -3.572 1.00 88.25 97 HIS A C 1
ATOM 800 O O . HIS A 1 97 ? 17.139 4.199 -2.842 1.00 88.25 97 HIS A O 1
ATOM 806 N N . PHE A 1 98 ? 18.581 2.863 -3.931 1.00 88.38 98 PHE A N 1
ATOM 807 C CA . PHE A 1 98 ? 17.982 1.611 -3.464 1.00 88.38 98 PHE A CA 1
ATOM 808 C C . PHE A 1 98 ? 18.108 1.427 -1.954 1.00 88.38 98 PHE A C 1
ATOM 810 O O . PHE A 1 98 ? 17.155 0.988 -1.312 1.00 88.38 98 PHE A O 1
ATOM 817 N N . PHE A 1 99 ? 19.247 1.792 -1.368 1.00 89.31 99 PHE A N 1
ATOM 818 C CA . PHE A 1 99 ? 19.450 1.702 0.072 1.00 89.31 99 PHE A CA 1
ATOM 819 C C . PHE A 1 99 ? 18.513 2.643 0.842 1.00 89.31 99 PHE A C 1
ATOM 821 O O . PHE A 1 99 ? 17.800 2.203 1.747 1.00 89.31 99 PHE A O 1
ATOM 828 N N . LEU A 1 100 ? 18.433 3.917 0.439 1.00 92.00 100 LEU A N 1
ATOM 829 C CA . LEU A 1 100 ? 17.498 4.884 1.025 1.00 92.00 100 LEU A CA 1
ATOM 830 C C . LEU A 1 100 ? 16.043 4.449 0.825 1.00 92.00 100 LEU A C 1
ATOM 832 O O . LEU A 1 100 ? 15.242 4.533 1.758 1.00 92.00 100 LEU A O 1
ATOM 836 N N . PHE A 1 101 ? 15.706 3.954 -0.367 1.00 90.25 101 PHE A N 1
ATOM 837 C CA . PHE A 1 101 ? 14.380 3.425 -0.665 1.00 90.25 101 PHE A CA 1
ATOM 838 C C . PHE A 1 101 ? 14.037 2.222 0.220 1.00 90.25 101 PHE A C 1
ATOM 840 O O . PHE A 1 101 ? 12.930 2.155 0.745 1.00 90.25 101 PHE A O 1
ATOM 847 N N . SER A 1 102 ? 14.985 1.312 0.458 1.00 91.38 102 SER A N 1
ATOM 848 C CA . SER A 1 102 ? 14.805 0.141 1.322 1.00 91.38 102 SER A CA 1
ATOM 849 C C . SER A 1 102 ? 14.583 0.527 2.786 1.00 91.38 102 SER A C 1
ATOM 851 O O . SER A 1 102 ? 13.641 0.038 3.416 1.00 91.38 102 SER A O 1
ATOM 853 N N . ILE A 1 103 ? 15.373 1.466 3.321 1.00 92.44 103 ILE A N 1
ATOM 854 C CA . ILE A 1 103 ? 15.168 1.992 4.680 1.00 92.44 103 ILE A CA 1
ATOM 855 C C . ILE A 1 103 ? 13.796 2.658 4.781 1.00 92.44 103 ILE A C 1
ATOM 857 O O . ILE A 1 103 ? 13.018 2.343 5.682 1.00 92.44 103 ILE A O 1
ATOM 861 N N . CYS A 1 104 ? 13.471 3.545 3.839 1.00 92.75 104 CYS A N 1
ATOM 862 C CA . CYS A 1 104 ? 12.185 4.234 3.803 1.00 92.75 104 CYS A CA 1
ATOM 863 C C . CYS A 1 104 ? 11.013 3.241 3.719 1.00 92.75 104 CYS A C 1
ATOM 865 O O . CYS A 1 104 ? 10.045 3.360 4.471 1.00 92.75 104 CYS A O 1
ATOM 867 N N . SER A 1 105 ? 11.129 2.223 2.863 1.00 88.62 105 SER A N 1
ATOM 868 C CA . SER A 1 105 ? 10.140 1.158 2.691 1.00 88.62 105 SER A CA 1
ATOM 869 C C . SER A 1 105 ? 9.968 0.342 3.970 1.00 88.62 105 SER A C 1
ATOM 871 O O . SER A 1 105 ? 8.842 0.151 4.417 1.00 88.62 105 SER A O 1
ATOM 873 N N . THR A 1 106 ? 11.060 -0.058 4.625 1.00 87.69 106 THR A N 1
ATOM 874 C CA . THR A 1 106 ? 11.020 -0.830 5.878 1.00 87.69 106 THR A CA 1
ATOM 875 C C . THR A 1 106 ? 10.351 -0.036 7.000 1.00 87.69 106 THR A C 1
ATOM 877 O O . THR A 1 106 ? 9.474 -0.552 7.694 1.00 87.69 106 THR A O 1
ATOM 880 N N . VAL A 1 107 ? 10.697 1.247 7.146 1.00 89.06 107 VAL A N 1
ATOM 881 C CA . VAL A 1 107 ? 10.048 2.148 8.112 1.00 89.06 107 VAL A CA 1
ATOM 882 C C . VAL A 1 107 ? 8.562 2.321 7.777 1.00 89.06 107 VAL A C 1
ATOM 884 O O . VAL A 1 107 ? 7.714 2.237 8.666 1.00 89.06 107 VAL A O 1
ATOM 887 N N . GLY A 1 108 ? 8.214 2.503 6.501 1.00 85.62 108 GLY A N 1
ATOM 888 C CA . GLY A 1 108 ? 6.827 2.613 6.047 1.00 85.62 108 GLY A CA 1
ATOM 889 C C . GLY A 1 108 ? 6.012 1.350 6.325 1.00 85.62 108 GLY A C 1
ATOM 890 O O . GLY A 1 108 ? 4.895 1.435 6.840 1.00 85.62 108 GLY A O 1
ATOM 891 N N . GLN A 1 109 ? 6.589 0.179 6.055 1.00 86.75 109 GLN A N 1
ATOM 892 C CA . GLN A 1 109 ? 5.999 -1.114 6.383 1.00 86.75 109 GLN A CA 1
ATOM 893 C C . GLN A 1 109 ? 5.779 -1.232 7.890 1.00 86.75 109 GLN A C 1
ATOM 895 O O . GLN A 1 109 ? 4.675 -1.581 8.294 1.00 86.75 109 GLN A O 1
ATOM 900 N N . LEU A 1 110 ? 6.751 -0.852 8.728 1.00 85.19 110 LEU A N 1
ATOM 901 C CA . LEU A 1 110 ? 6.603 -0.867 10.188 1.00 85.19 110 LEU A CA 1
ATOM 902 C C . LEU A 1 110 ? 5.417 -0.015 10.654 1.00 85.19 110 LEU A C 1
ATOM 904 O O . LEU A 1 110 ? 4.617 -0.475 11.465 1.00 85.19 110 LEU A O 1
ATOM 908 N N . PHE A 1 111 ? 5.247 1.189 10.104 1.00 83.31 111 PHE A N 1
ATOM 909 C CA . PHE A 1 111 ? 4.097 2.048 10.405 1.00 83.31 111 PHE A CA 1
ATOM 910 C C . PHE A 1 111 ? 2.760 1.436 9.974 1.00 83.31 111 PHE A C 1
ATOM 912 O O . PHE A 1 111 ? 1.778 1.508 10.721 1.00 83.31 111 PHE A O 1
ATOM 919 N N . ILE A 1 112 ? 2.702 0.831 8.784 1.00 82.25 112 ILE A N 1
ATOM 920 C CA . ILE A 1 112 ? 1.499 0.163 8.266 1.00 82.25 112 ILE A CA 1
ATOM 921 C C . ILE A 1 112 ? 1.090 -0.965 9.206 1.00 82.25 112 ILE A C 1
ATOM 923 O O . ILE A 1 112 ? -0.037 -1.010 9.704 1.00 82.25 112 ILE A O 1
ATOM 927 N N . PHE A 1 113 ? 2.040 -1.839 9.493 1.00 76.94 113 PHE A N 1
ATOM 928 C CA . PHE A 1 113 ? 1.857 -2.984 10.353 1.00 76.94 113 PHE A CA 1
ATOM 929 C C . PHE A 1 113 ? 1.455 -2.517 11.766 1.00 76.94 113 PHE A C 1
ATOM 931 O O . PHE A 1 113 ? 0.447 -2.985 12.302 1.00 76.94 113 PHE A O 1
ATOM 938 N N . TYR A 1 114 ? 2.156 -1.545 12.358 1.00 79.69 114 TYR A N 1
ATOM 939 C CA . TYR A 1 114 ? 1.803 -0.974 13.665 1.00 79.69 114 TYR A CA 1
ATOM 940 C C . TYR A 1 114 ? 0.364 -0.437 13.693 1.00 79.69 114 TYR A C 1
ATOM 942 O O . TYR A 1 114 ? -0.370 -0.634 14.665 1.00 79.69 114 TYR A O 1
ATOM 950 N N . THR A 1 115 ? -0.078 0.194 12.606 1.00 75.38 115 THR A N 1
ATOM 951 C CA . THR A 1 115 ? -1.448 0.699 12.466 1.00 75.38 115 THR A CA 1
ATOM 952 C C . THR A 1 115 ? -2.466 -0.442 12.423 1.00 75.38 115 THR A C 1
ATOM 954 O O . THR A 1 115 ? -3.492 -0.369 13.099 1.00 75.38 115 THR A O 1
ATOM 957 N N . ILE A 1 116 ? -2.184 -1.522 11.687 1.00 74.88 116 ILE A N 1
ATOM 958 C CA . ILE A 1 116 ? -3.049 -2.711 11.621 1.00 74.88 116 ILE A CA 1
ATOM 959 C C . ILE A 1 116 ? -3.161 -3.379 12.995 1.00 74.88 116 ILE A C 1
ATOM 961 O O . ILE A 1 116 ? -4.264 -3.761 13.386 1.00 74.88 116 ILE A O 1
ATOM 965 N N . LYS A 1 117 ? -2.063 -3.478 13.753 1.00 69.12 117 LYS A N 1
ATOM 966 C CA . LYS A 1 117 ? -2.073 -4.064 15.102 1.00 69.12 117 LYS A CA 1
ATOM 967 C C . LYS A 1 117 ? -2.934 -3.259 16.077 1.00 69.12 117 LYS A C 1
ATOM 969 O O . LYS A 1 117 ? -3.756 -3.842 16.775 1.00 69.12 117 LYS A O 1
ATOM 974 N N . ASN A 1 118 ? -2.776 -1.935 16.109 1.00 71.44 118 ASN A N 1
ATOM 975 C CA . ASN A 1 118 ? -3.468 -1.087 17.087 1.00 71.44 118 ASN A CA 1
ATOM 976 C C . ASN A 1 118 ? -4.916 -0.758 16.702 1.00 71.44 118 ASN A C 1
ATOM 978 O O . ASN A 1 118 ? -5.790 -0.694 17.562 1.00 71.44 118 ASN A O 1
ATOM 982 N N . PHE A 1 119 ? -5.188 -0.543 15.413 1.00 71.25 119 PHE A N 1
ATOM 983 C CA . PHE A 1 119 ? -6.483 -0.046 14.941 1.00 71.25 119 PHE A CA 1
ATOM 984 C C . PHE A 1 119 ? -7.272 -1.065 14.109 1.00 71.25 119 PHE A C 1
ATOM 986 O O . PHE A 1 119 ? -8.467 -0.870 13.871 1.00 71.25 119 PHE A O 1
ATOM 993 N N . GLY A 1 120 ? -6.645 -2.165 13.692 1.00 73.31 120 GLY A N 1
ATOM 994 C CA . GLY A 1 120 ? -7.243 -3.188 12.839 1.00 73.31 120 GLY A CA 1
ATOM 995 C C . GLY A 1 120 ? -7.219 -2.837 11.348 1.00 73.31 120 GLY A C 1
ATOM 996 O O . GLY A 1 120 ? -7.029 -1.689 10.938 1.00 73.31 120 GLY A O 1
ATOM 997 N N . ALA A 1 121 ? -7.481 -3.844 10.516 1.00 76.00 121 ALA A N 1
ATOM 998 C CA . ALA A 1 121 ? -7.413 -3.737 9.055 1.00 76.00 121 ALA A CA 1
ATOM 999 C C . ALA A 1 121 ? -8.406 -2.729 8.437 1.00 76.00 121 ALA A C 1
ATOM 1001 O O . ALA A 1 121 ? -8.102 -2.087 7.435 1.00 76.00 121 ALA A O 1
ATOM 1002 N N . VAL A 1 122 ? -9.563 -2.500 9.071 1.00 75.12 122 VAL A N 1
ATOM 1003 C CA . VAL A 1 122 ? -10.555 -1.508 8.604 1.00 75.12 122 VAL A CA 1
ATOM 1004 C C . VAL A 1 122 ? -9.971 -0.092 8.573 1.00 75.12 122 VAL A C 1
ATOM 1006 O O . VAL A 1 122 ? -10.274 0.694 7.678 1.00 75.12 122 VAL A O 1
ATOM 1009 N N . VAL A 1 123 ? -9.145 0.258 9.557 1.00 78.38 123 VAL A N 1
ATOM 1010 C CA . VAL A 1 123 ? -8.599 1.616 9.709 1.00 78.38 123 VAL A CA 1
ATOM 1011 C C . VAL A 1 123 ? -7.452 1.836 8.753 1.00 78.38 123 VAL A C 1
ATOM 1013 O O . VAL A 1 123 ? -7.376 2.891 8.133 1.00 78.38 123 VAL A O 1
ATOM 1016 N N . PHE A 1 124 ? -6.635 0.803 8.575 1.00 82.00 124 PHE A N 1
ATOM 1017 C CA . PHE A 1 124 ? -5.637 0.751 7.524 1.00 82.00 124 PHE A CA 1
ATOM 1018 C C . PHE A 1 124 ? -6.263 0.992 6.141 1.00 82.00 124 PHE A C 1
ATOM 1020 O O . PHE A 1 124 ? -5.834 1.901 5.433 1.00 82.00 124 PHE A O 1
ATOM 1027 N N . ALA A 1 125 ? -7.346 0.283 5.804 1.00 80.75 125 ALA A N 1
ATOM 1028 C CA . ALA A 1 125 ? -8.050 0.481 4.539 1.00 80.75 125 ALA A CA 1
ATOM 1029 C C . ALA A 1 125 ? -8.583 1.919 4.383 1.00 80.75 125 ALA A C 1
ATOM 1031 O O . ALA A 1 125 ? -8.454 2.510 3.314 1.00 80.75 125 ALA A O 1
ATOM 1032 N N . ILE A 1 126 ? -9.129 2.522 5.448 1.00 82.31 126 ILE A N 1
ATOM 1033 C CA . ILE A 1 126 ? -9.570 3.927 5.419 1.00 82.31 126 ILE A CA 1
ATOM 1034 C C . ILE A 1 126 ? -8.380 4.861 5.148 1.00 82.31 126 ILE A C 1
ATOM 1036 O O . ILE A 1 126 ? -8.468 5.690 4.248 1.00 82.31 126 ILE A O 1
ATOM 1040 N N . ILE A 1 127 ? -7.259 4.705 5.859 1.00 84.94 127 ILE A N 1
ATOM 1041 C CA . ILE A 1 127 ? -6.056 5.538 5.678 1.00 84.94 127 ILE A CA 1
ATOM 1042 C C . ILE A 1 127 ? -5.523 5.439 4.243 1.00 84.94 127 ILE A C 1
ATOM 1044 O O . ILE A 1 127 ? -5.240 6.469 3.629 1.00 84.94 127 ILE A O 1
ATOM 1048 N N . MET A 1 128 ? -5.443 4.226 3.688 1.00 85.62 128 MET A N 1
ATOM 1049 C CA . MET A 1 128 ? -5.028 3.992 2.301 1.00 85.62 128 MET A CA 1
ATOM 1050 C C . MET A 1 128 ? -5.948 4.714 1.313 1.00 85.62 128 MET A C 1
ATOM 1052 O O . MET A 1 128 ? -5.473 5.459 0.456 1.00 85.62 128 MET A O 1
ATOM 1056 N N . THR A 1 129 ? -7.269 4.566 1.470 1.00 85.81 129 THR A N 1
ATOM 1057 C CA . THR A 1 129 ? -8.237 5.232 0.584 1.00 85.81 129 THR A CA 1
ATOM 1058 C C . THR A 1 129 ? -8.176 6.752 0.692 1.00 85.81 129 THR A C 1
ATOM 1060 O O . THR A 1 129 ? -8.182 7.429 -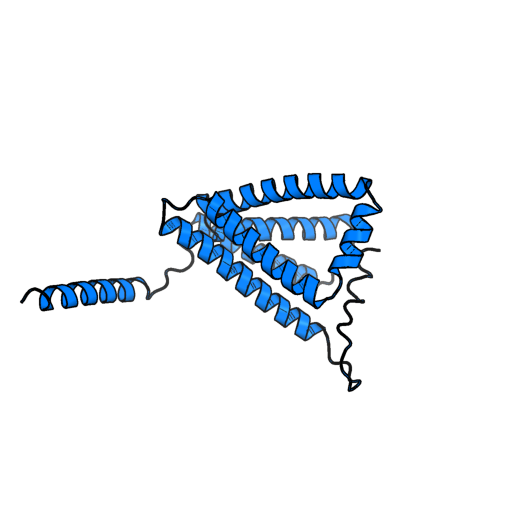0.330 1.00 85.81 129 THR A O 1
ATOM 1063 N N . THR A 1 130 ? -8.041 7.302 1.901 1.00 84.94 130 THR A N 1
ATOM 1064 C CA . THR A 1 130 ? -7.918 8.749 2.111 1.00 84.94 130 THR A CA 1
ATOM 1065 C C . THR A 1 130 ? -6.651 9.295 1.463 1.00 84.94 130 THR A C 1
ATOM 1067 O O . THR A 1 130 ? -6.710 10.331 0.808 1.00 84.94 130 THR A O 1
ATOM 1070 N N . ARG A 1 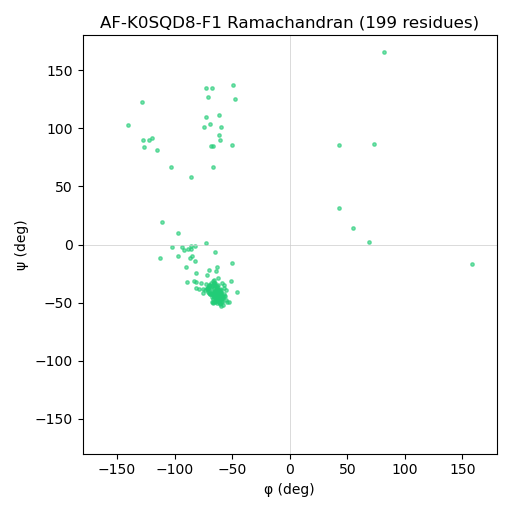131 ? -5.517 8.592 1.582 1.00 86.06 131 ARG A N 1
ATOM 1071 C CA . ARG A 1 131 ? -4.267 8.987 0.917 1.00 86.06 131 ARG A CA 1
ATOM 1072 C C . ARG A 1 131 ? -4.457 9.075 -0.597 1.00 86.06 131 ARG A C 1
ATOM 1074 O O . ARG A 1 131 ? -4.143 10.105 -1.183 1.00 86.06 131 ARG A O 1
ATOM 1081 N N . VAL A 1 132 ? -4.999 8.021 -1.210 1.00 85.19 132 VAL A N 1
ATOM 1082 C CA . VAL A 1 132 ? -5.239 7.973 -2.661 1.00 85.19 132 VAL A CA 1
ATOM 1083 C C . VAL A 1 132 ? -6.208 9.077 -3.091 1.00 85.19 132 VAL A C 1
ATOM 1085 O O . VAL A 1 132 ? -5.957 9.764 -4.078 1.00 85.19 132 VAL A O 1
ATOM 1088 N N . LEU A 1 133 ? -7.273 9.312 -2.323 1.00 84.81 133 LEU A N 1
ATOM 1089 C CA . LEU A 1 133 ? -8.235 10.379 -2.592 1.00 84.81 133 LEU A CA 1
ATOM 1090 C C . LEU A 1 133 ? -7.610 11.772 -2.548 1.00 84.81 133 LEU A C 1
ATOM 1092 O O . LEU A 1 133 ? -7.897 12.581 -3.425 1.00 84.81 133 LEU A O 1
ATOM 1096 N N . ILE A 1 134 ? -6.755 12.051 -1.562 1.00 85.94 134 ILE A N 1
ATOM 1097 C CA . ILE A 1 134 ? -6.052 13.336 -1.465 1.00 85.94 134 ILE A CA 1
ATOM 1098 C C . ILE A 1 134 ? -5.133 13.520 -2.673 1.00 85.94 134 ILE A C 1
ATOM 1100 O O . ILE A 1 134 ? -5.143 14.588 -3.276 1.00 85.94 134 ILE A O 1
ATOM 1104 N N . SER A 1 135 ? -4.387 12.488 -3.076 1.00 85.56 135 SER A N 1
ATOM 1105 C CA . SER A 1 135 ? -3.532 12.551 -4.267 1.00 85.56 135 SER A CA 1
ATOM 1106 C C . SER A 1 135 ? -4.330 12.824 -5.544 1.00 85.56 135 SER A C 1
ATOM 1108 O O . SER A 1 135 ? -3.924 13.663 -6.346 1.00 85.56 135 SER A O 1
ATOM 1110 N N . ILE A 1 136 ? -5.485 12.175 -5.717 1.00 84.81 136 ILE A N 1
ATOM 1111 C CA . ILE A 1 136 ? -6.376 12.412 -6.863 1.00 84.81 136 ILE A CA 1
ATOM 1112 C C . ILE A 1 136 ? -6.937 13.837 -6.822 1.00 84.81 136 ILE A C 1
ATOM 1114 O O . ILE A 1 136 ? -6.910 14.532 -7.834 1.00 84.81 136 ILE A O 1
ATOM 1118 N N . ALA A 1 137 ? -7.405 14.297 -5.660 1.00 80.88 137 ALA A N 1
ATOM 1119 C CA . ALA A 1 137 ? -7.935 15.647 -5.496 1.00 80.88 137 ALA A CA 1
ATOM 1120 C C . ALA A 1 137 ? -6.873 16.715 -5.800 1.00 80.88 137 ALA A C 1
ATOM 1122 O O . ALA A 1 137 ? -7.138 17.642 -6.560 1.00 80.88 137 ALA A O 1
ATOM 1123 N N . LEU A 1 138 ? -5.656 16.560 -5.270 1.00 82.62 138 LEU A N 1
ATOM 1124 C CA . LEU A 1 138 ? -4.537 17.462 -5.548 1.00 82.62 138 LEU A CA 1
ATOM 1125 C C . LEU A 1 138 ? -4.139 17.442 -7.025 1.00 82.62 138 LEU A C 1
ATOM 1127 O O . LEU A 1 138 ? -3.864 18.495 -7.587 1.00 82.62 138 LEU A O 1
ATOM 1131 N N . SER A 1 139 ? -4.143 16.273 -7.669 1.00 83.12 139 SER A N 1
ATOM 1132 C CA . SER A 1 139 ? -3.869 16.166 -9.103 1.00 83.12 139 SER A CA 1
ATOM 1133 C C . SER A 1 139 ? -4.915 16.915 -9.934 1.00 83.12 139 SER A C 1
ATOM 1135 O O . SER A 1 139 ? -4.556 17.686 -10.816 1.00 83.12 139 SER A O 1
ATOM 1137 N N . VAL A 1 140 ? -6.201 16.773 -9.615 1.00 77.94 140 VAL A N 1
ATOM 1138 C CA . VAL A 1 140 ? -7.271 17.515 -10.300 1.00 77.94 140 VAL A CA 1
ATOM 1139 C C . VAL A 1 140 ? -7.129 19.028 -10.106 1.00 77.94 140 VAL A C 1
ATOM 1141 O O . VAL A 1 140 ? -7.314 19.777 -11.061 1.00 77.94 140 VAL A O 1
ATOM 1144 N N . LEU A 1 141 ? -6.785 19.474 -8.894 1.00 77.56 141 LEU A N 1
ATOM 1145 C CA . LEU A 1 141 ? -6.627 20.896 -8.579 1.00 77.56 141 LEU A CA 1
ATOM 1146 C C . LEU A 1 141 ? -5.387 21.521 -9.231 1.00 77.56 141 LEU A C 1
ATOM 1148 O O . LEU A 1 141 ? -5.466 22.649 -9.701 1.00 77.56 141 LEU A O 1
ATOM 1152 N N . LEU A 1 142 ? -4.252 20.813 -9.258 1.00 78.88 142 LEU A N 1
ATOM 1153 C CA . LEU A 1 142 ? -2.985 21.347 -9.774 1.00 78.88 142 LEU A CA 1
ATOM 1154 C C . LEU A 1 142 ? -2.869 21.295 -11.300 1.00 78.88 142 LEU A C 1
ATOM 1156 O O . LEU A 1 142 ? -2.203 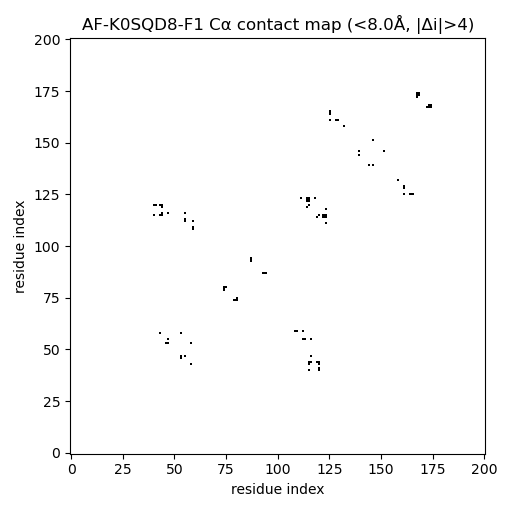22.149 -11.875 1.00 78.88 142 LEU A O 1
ATOM 1160 N N . TYR A 1 143 ? -3.472 20.299 -11.957 1.00 75.06 143 TYR A N 1
ATOM 1161 C CA . TYR A 1 143 ? -3.328 20.109 -13.406 1.00 75.06 143 TYR A CA 1
ATOM 1162 C C . TYR A 1 143 ? -4.436 20.778 -14.237 1.00 75.06 143 TYR A C 1
ATOM 1164 O O . TYR A 1 143 ? -4.393 20.673 -15.460 1.00 75.06 143 TYR A O 1
ATOM 1172 N N . GLU A 1 144 ? -5.430 21.424 -13.603 1.00 63.34 144 GLU A N 1
ATOM 1173 C CA . GLU A 1 144 ? -6.576 22.097 -14.255 1.00 63.34 144 GLU A CA 1
ATOM 1174 C C . GLU A 1 144 ? -7.193 21.291 -15.418 1.00 63.34 144 GLU A C 1
ATOM 1176 O O . GLU A 1 144 ? -7.705 21.829 -16.405 1.00 63.34 144 GLU A O 1
ATOM 1181 N N . HIS A 1 145 ? -7.151 19.959 -15.330 1.00 61.84 145 HIS A N 1
ATOM 1182 C CA . HIS A 1 145 ? -7.744 19.116 -16.354 1.00 61.84 145 HIS A CA 1
ATOM 1183 C C . HIS A 1 145 ? -9.260 19.290 -16.317 1.00 61.84 145 HIS A C 1
ATOM 1185 O O . HIS A 1 145 ? -9.870 19.256 -15.248 1.00 61.84 145 HIS A O 1
ATOM 1191 N N . LYS A 1 146 ? -9.886 19.443 -17.494 1.00 57.84 146 LYS A N 1
ATOM 1192 C CA . LYS A 1 146 ? -11.347 19.409 -17.636 1.00 57.84 146 LYS A CA 1
ATOM 1193 C C . LYS A 1 146 ? -11.844 18.042 -17.174 1.00 57.84 146 LYS A C 1
ATOM 1195 O O . LYS A 1 146 ? -11.903 17.096 -17.955 1.00 57.84 146 LYS A O 1
ATOM 1200 N N . VAL A 1 147 ? -12.161 17.932 -15.887 1.00 62.25 147 VAL A N 1
ATOM 1201 C CA . VAL A 1 147 ? -12.715 16.720 -15.297 1.00 62.25 147 VAL A CA 1
ATOM 1202 C C . VAL A 1 147 ? -14.045 16.457 -15.986 1.00 62.25 147 VAL A C 1
ATOM 1204 O O . VAL A 1 147 ? -15.000 17.216 -15.829 1.00 62.25 147 VAL A O 1
ATOM 1207 N N . THR A 1 148 ? -14.100 15.384 -16.774 1.00 71.44 148 THR A N 1
ATOM 1208 C CA . THR A 1 148 ? -15.341 14.876 -17.365 1.00 71.44 148 THR A CA 1
ATOM 1209 C C . THR A 1 148 ? -16.401 14.755 -16.270 1.00 71.44 148 THR A C 1
ATOM 1211 O O . THR A 1 148 ? -16.099 14.256 -15.185 1.00 71.44 148 THR A O 1
ATOM 1214 N N . SER A 1 149 ? -17.649 15.161 -16.530 1.00 71.19 149 SER A N 1
ATOM 1215 C CA . SER A 1 149 ? -18.734 15.125 -15.530 1.00 71.19 149 SER A CA 1
ATOM 1216 C C . SER A 1 149 ? -18.888 13.757 -14.845 1.00 71.19 149 SER A C 1
ATOM 1218 O O . SER A 1 149 ? -19.196 13.682 -13.658 1.00 71.19 149 SER A O 1
ATOM 1220 N N . THR A 1 150 ? -18.580 12.669 -15.556 1.00 74.12 150 THR A N 1
ATOM 1221 C CA . THR A 1 150 ? -18.536 11.297 -15.027 1.00 74.12 150 THR A CA 1
ATOM 1222 C C . THR A 1 150 ? -17.447 11.080 -13.964 1.00 74.12 150 THR A C 1
ATOM 1224 O O . THR A 1 150 ? -17.674 10.363 -12.993 1.00 74.12 150 THR A O 1
ATOM 1227 N N . GLY A 1 151 ? -16.277 11.713 -14.099 1.00 71.69 151 GLY A N 1
ATOM 1228 C CA . GLY A 1 151 ? -15.178 11.631 -13.129 1.00 71.69 151 GLY A CA 1
ATOM 1229 C C . GLY A 1 151 ? -15.485 12.373 -11.827 1.00 71.69 151 GLY A C 1
ATOM 1230 O O . GLY A 1 151 ? -15.189 11.867 -10.746 1.00 71.69 151 GLY A O 1
ATOM 1231 N N . PHE A 1 152 ? -16.165 13.519 -11.917 1.00 77.94 152 PHE A N 1
ATOM 1232 C CA . PHE A 1 152 ? -16.650 14.239 -10.737 1.00 77.94 152 PHE A CA 1
ATOM 1233 C C . PHE A 1 152 ? -17.681 13.412 -9.956 1.00 77.94 152 PHE A C 1
ATOM 1235 O O . PHE A 1 152 ? -17.598 13.311 -8.732 1.00 77.94 152 PHE A O 1
ATOM 1242 N N . PHE A 1 153 ? -18.609 12.753 -10.660 1.00 80.62 153 PHE A N 1
ATOM 1243 C CA . PHE A 1 153 ? -19.567 11.843 -10.033 1.00 80.62 153 PHE A CA 1
ATOM 1244 C C . PHE A 1 153 ? -18.871 10.662 -9.336 1.00 80.62 153 PHE A C 1
ATOM 1246 O O . PHE A 1 153 ? -19.176 10.364 -8.182 1.00 80.62 153 PHE A O 1
ATOM 1253 N N . GLY A 1 154 ? -17.885 10.037 -9.990 1.00 79.62 154 GLY A N 1
ATOM 1254 C CA . GLY A 1 154 ? -17.077 8.975 -9.384 1.00 79.62 154 GLY A CA 1
ATOM 1255 C C . GLY A 1 154 ? -16.361 9.434 -8.110 1.00 79.62 154 GLY A C 1
ATOM 1256 O O . GLY A 1 154 ? -16.439 8.764 -7.081 1.00 79.62 154 GLY A O 1
ATOM 1257 N N . LEU A 1 155 ? -15.736 10.614 -8.137 1.00 79.94 155 LEU A N 1
ATOM 1258 C CA . LEU A 1 155 ? -15.070 11.193 -6.970 1.00 79.94 155 LEU A CA 1
ATOM 1259 C C . LEU A 1 155 ? -16.052 11.437 -5.812 1.00 79.94 155 LEU A C 1
ATOM 1261 O O . LEU A 1 155 ? -15.770 11.048 -4.678 1.00 79.94 155 LEU A O 1
ATOM 1265 N N . ALA A 1 156 ? -17.222 12.018 -6.094 1.00 82.69 156 ALA A N 1
ATOM 1266 C CA . ALA A 1 156 ? -18.255 12.269 -5.090 1.00 82.69 156 ALA A CA 1
ATOM 1267 C C . ALA A 1 156 ? -18.741 10.971 -4.418 1.00 82.69 156 ALA A C 1
ATOM 1269 O O . ALA A 1 156 ? -18.883 10.923 -3.194 1.00 82.69 156 ALA A O 1
ATOM 1270 N N . VAL A 1 157 ? -18.933 9.898 -5.195 1.00 86.12 157 VAL A N 1
ATOM 1271 C CA . VAL A 1 157 ? -19.329 8.579 -4.676 1.00 86.12 157 VAL A CA 1
ATOM 1272 C C . VAL A 1 157 ? -18.260 7.999 -3.747 1.00 86.12 157 VAL A C 1
ATOM 1274 O O . VAL A 1 157 ? -18.594 7.525 -2.659 1.00 86.12 157 VAL A O 1
ATOM 1277 N N . VAL A 1 158 ? -16.977 8.058 -4.121 1.00 83.75 158 VAL A N 1
ATOM 1278 C CA . VAL A 1 158 ? -15.894 7.504 -3.290 1.00 83.75 158 VAL A CA 1
ATOM 1279 C C . VAL A 1 158 ? -15.730 8.304 -1.994 1.00 83.75 158 VAL A C 1
ATOM 1281 O O . VAL A 1 158 ? -15.626 7.707 -0.920 1.00 83.75 158 VAL A O 1
ATOM 1284 N N . VAL A 1 159 ? -15.789 9.638 -2.056 1.00 83.38 159 VAL A N 1
ATOM 1285 C CA . VAL A 1 159 ? -15.771 10.497 -0.859 1.00 83.38 159 VAL A CA 1
ATOM 1286 C C . VAL A 1 159 ? -16.963 10.182 0.050 1.00 83.38 159 VAL A C 1
ATOM 1288 O O . VAL A 1 159 ? -16.785 9.999 1.255 1.00 83.38 159 VAL A O 1
ATOM 1291 N N . GLY A 1 160 ? -18.164 10.020 -0.513 1.00 85.69 160 GLY A N 1
ATOM 1292 C CA . GLY A 1 160 ? -19.354 9.601 0.229 1.00 85.69 160 GLY A CA 1
ATOM 1293 C C . GLY A 1 160 ? -19.180 8.244 0.919 1.00 85.69 160 GLY A C 1
ATOM 1294 O O . GLY A 1 160 ? -19.504 8.103 2.100 1.00 85.69 160 GLY A O 1
ATOM 1295 N N . ALA A 1 161 ? -18.604 7.258 0.226 1.00 85.00 161 ALA A N 1
ATOM 1296 C CA . ALA A 1 161 ? -18.331 5.933 0.778 1.00 85.00 161 ALA A CA 1
ATOM 1297 C C . ALA A 1 161 ? -17.315 5.974 1.934 1.00 85.00 161 ALA A C 1
ATOM 1299 O O . ALA A 1 161 ? -17.515 5.300 2.951 1.00 85.00 161 ALA A O 1
ATOM 1300 N N . VAL A 1 162 ? -16.255 6.780 1.823 1.00 83.00 162 VAL A N 1
ATOM 1301 C CA . VAL A 1 162 ? -15.267 6.970 2.899 1.00 83.00 162 VAL A CA 1
ATOM 1302 C C . VAL A 1 162 ? -15.901 7.672 4.100 1.00 83.00 162 VAL A C 1
ATOM 1304 O O . VAL A 1 162 ? -15.790 7.172 5.220 1.00 83.00 162 VAL A O 1
ATOM 1307 N N . CYS A 1 163 ? -16.652 8.755 3.883 1.00 82.81 163 CYS A N 1
ATOM 1308 C CA . CYS A 1 163 ? -17.396 9.445 4.939 1.00 82.81 163 CYS A CA 1
ATOM 1309 C C . CYS A 1 163 ? -18.377 8.505 5.656 1.00 82.81 163 CYS A C 1
ATOM 1311 O O . CYS A 1 163 ? -18.440 8.496 6.886 1.00 82.81 163 CYS A O 1
ATOM 1313 N N . TYR A 1 164 ? -19.096 7.658 4.916 1.00 85.38 164 TYR A N 1
ATOM 1314 C CA . TYR A 1 164 ? -19.990 6.649 5.486 1.00 85.38 164 TYR A CA 1
ATOM 1315 C C . TYR A 1 164 ? -19.236 5.619 6.341 1.00 85.38 164 TYR A C 1
ATOM 1317 O O . TYR A 1 164 ? -19.662 5.314 7.459 1.00 85.38 164 TYR A O 1
ATOM 1325 N N . ARG A 1 165 ? -18.090 5.112 5.860 1.00 80.00 165 ARG A N 1
ATOM 1326 C CA . ARG A 1 165 ? -17.228 4.188 6.620 1.00 80.00 165 ARG A CA 1
ATOM 1327 C C . ARG A 1 165 ? -16.712 4.826 7.914 1.00 80.00 165 ARG A C 1
ATOM 1329 O O . ARG A 1 165 ? -16.712 4.159 8.948 1.00 80.00 165 ARG A O 1
ATOM 1336 N N . ILE A 1 166 ? -16.329 6.104 7.877 1.00 80.06 166 ILE A N 1
ATOM 1337 C CA . ILE A 1 166 ? -15.867 6.857 9.052 1.00 80.06 166 ILE A CA 1
ATOM 1338 C C . ILE A 1 166 ? -17.006 7.055 10.058 1.00 80.06 166 ILE A C 1
ATOM 1340 O O . ILE A 1 166 ? -16.831 6.702 11.223 1.00 80.06 166 ILE A O 1
ATOM 1344 N N . LYS A 1 167 ? -18.182 7.541 9.626 1.00 81.25 167 LYS A N 1
ATOM 1345 C CA . LYS A 1 167 ? -19.336 7.756 10.522 1.00 81.25 167 LYS A CA 1
ATOM 1346 C C . LYS A 1 167 ? -19.764 6.464 11.213 1.00 81.25 167 LYS A C 1
ATOM 1348 O O . LYS A 1 167 ? -19.902 6.443 12.430 1.00 81.25 167 LYS A O 1
ATOM 1353 N N . ARG A 1 168 ? -19.873 5.354 10.475 1.00 74.94 168 ARG A N 1
ATOM 1354 C CA . ARG A 1 168 ? -20.228 4.051 11.064 1.00 74.94 168 ARG A CA 1
ATOM 1355 C C . ARG A 1 168 ? -19.215 3.536 12.074 1.00 74.94 168 ARG A C 1
ATOM 1357 O O . ARG A 1 168 ? -19.604 2.885 13.041 1.00 74.94 168 ARG A O 1
ATOM 1364 N N . LYS A 1 169 ? -17.930 3.803 11.844 1.00 67.94 169 LYS A N 1
ATOM 1365 C CA . LYS A 1 169 ? -16.879 3.453 12.796 1.00 67.94 169 LYS A CA 1
ATOM 1366 C C . LYS A 1 169 ? -16.923 4.350 14.039 1.00 67.94 169 LYS A C 1
ATOM 1368 O O . LYS A 1 169 ? -16.726 3.840 15.137 1.00 67.94 169 LYS A O 1
ATOM 1373 N N . ALA A 1 170 ? -17.210 5.643 13.879 1.00 69.38 170 ALA A N 1
ATOM 1374 C CA . ALA A 1 170 ? -17.370 6.593 14.982 1.00 69.38 170 ALA A CA 1
ATOM 1375 C C . ALA A 1 170 ? -18.599 6.283 15.858 1.00 69.38 170 ALA A C 1
ATOM 1377 O O . ALA A 1 170 ? -18.538 6.439 17.070 1.00 69.38 170 ALA A O 1
ATOM 1378 N N . GLU A 1 171 ? -19.677 5.759 15.269 1.00 73.31 171 GLU A N 1
ATOM 1379 C CA . GLU A 1 171 ? -20.877 5.293 15.985 1.00 73.31 171 GLU A CA 1
ATOM 1380 C C . GLU A 1 171 ? -20.673 3.977 16.767 1.00 73.31 171 GLU A C 1
ATOM 1382 O O . GLU A 1 171 ? -21.621 3.449 17.345 1.00 73.31 171 GLU A O 1
ATOM 1387 N N . GLY A 1 172 ? -19.471 3.386 16.764 1.00 58.31 172 GLY A N 1
ATOM 1388 C CA . GLY A 1 172 ? -19.172 2.149 17.500 1.00 58.31 172 GLY A CA 1
ATOM 1389 C C . GLY A 1 172 ? -19.863 0.887 16.959 1.00 58.31 172 GLY A C 1
ATOM 1390 O O . GLY A 1 172 ? -19.676 -0.205 17.500 1.00 58.31 172 GLY A O 1
ATOM 1391 N N . LYS A 1 173 ? -20.632 0.982 15.864 1.00 49.50 173 LYS A N 1
ATOM 1392 C CA . LYS A 1 173 ? -21.256 -0.176 15.212 1.00 49.50 173 LYS A CA 1
ATOM 1393 C C . LYS A 1 173 ? -20.196 -0.970 14.455 1.00 49.50 173 LYS A C 1
ATOM 1395 O O . LYS A 1 173 ? -19.809 -0.608 13.343 1.00 49.50 173 LYS A O 1
ATOM 1400 N N . GLN A 1 174 ? -19.756 -2.080 15.053 1.00 46.25 174 GLN A N 1
ATOM 1401 C CA . GLN A 1 174 ? -18.830 -3.024 14.428 1.00 46.25 174 GLN A CA 1
ATOM 1402 C C . GLN A 1 174 ? -19.278 -3.376 13.002 1.00 46.25 174 GLN A C 1
ATOM 1404 O O . GLN A 1 174 ? -20.419 -3.777 12.751 1.00 46.25 174 GLN A O 1
ATOM 1409 N N . LEU A 1 175 ? -18.372 -3.179 12.045 1.00 53.81 175 LEU A N 1
ATOM 1410 C CA . LEU A 1 175 ? -18.600 -3.522 10.650 1.00 53.81 175 LEU A CA 1
ATOM 1411 C C . LEU A 1 175 ? -18.553 -5.051 10.519 1.00 53.81 175 LEU A C 1
ATOM 1413 O O . LEU A 1 175 ? -17.490 -5.651 10.618 1.00 53.81 175 LEU A O 1
ATOM 1417 N N . ILE A 1 176 ? -19.731 -5.634 10.268 1.00 48.88 176 ILE A N 1
ATOM 1418 C CA . ILE A 1 176 ? -19.993 -7.056 9.997 1.00 48.88 176 ILE A CA 1
ATOM 1419 C C . ILE A 1 176 ? -19.877 -7.947 11.247 1.00 48.88 176 ILE A C 1
ATOM 1421 O O . ILE A 1 176 ? -18.872 -8.612 11.485 1.00 48.88 176 ILE A O 1
ATOM 1425 N N . LYS A 1 177 ? -20.978 -8.054 12.004 1.00 40.38 177 LYS A N 1
ATOM 1426 C CA . LYS A 1 177 ? -21.250 -9.270 12.780 1.00 40.38 177 LYS A CA 1
ATOM 1427 C C . LYS A 1 177 ? -21.572 -10.355 11.749 1.00 40.38 177 LYS A C 1
ATOM 1429 O O . LYS A 1 177 ? -22.652 -10.331 11.164 1.00 40.38 177 LYS A O 1
ATOM 1434 N N . TRP A 1 178 ? -20.635 -11.261 11.474 1.00 36.41 178 TRP A N 1
ATOM 1435 C CA . TRP A 1 178 ? -20.961 -12.502 10.770 1.00 36.41 178 TRP A CA 1
ATOM 1436 C C . TRP A 1 178 ? -21.988 -13.243 11.631 1.00 36.41 178 TRP A C 1
ATOM 1438 O O . TRP A 1 178 ? -21.646 -13.827 12.661 1.00 36.41 178 TRP A O 1
ATOM 1448 N N . LYS A 1 179 ? -23.266 -13.148 11.250 1.00 40.50 179 LYS A N 1
ATOM 1449 C CA . LYS A 1 179 ? -24.369 -13.916 11.831 1.00 40.50 179 LYS A CA 1
ATOM 1450 C C . LYS A 1 179 ? -24.146 -15.378 11.427 1.00 40.50 179 LYS A C 1
ATOM 1452 O O . LYS A 1 179 ? -24.605 -15.791 10.373 1.00 40.50 179 LYS A O 1
ATOM 1457 N N . GLY A 1 180 ? -23.329 -16.096 12.197 1.00 44.59 180 GLY A N 1
ATOM 1458 C CA . GLY A 1 180 ? -23.019 -17.507 11.942 1.00 44.59 180 GLY A CA 1
ATOM 1459 C C . GLY A 1 180 ? -21.722 -18.042 12.558 1.00 44.59 180 GLY A C 1
ATOM 1460 O O . GLY A 1 180 ? -21.586 -19.251 12.679 1.00 44.59 180 GLY A O 1
ATOM 1461 N N . MET A 1 181 ? -20.776 -17.194 12.992 1.00 41.41 181 MET A N 1
ATOM 1462 C CA . MET A 1 181 ? -19.532 -17.704 13.609 1.00 41.41 181 MET A CA 1
ATOM 1463 C C . MET A 1 181 ? -19.695 -18.072 15.096 1.00 41.41 181 MET A C 1
ATOM 1465 O O . MET A 1 181 ? -18.940 -18.892 15.601 1.00 41.41 181 MET A O 1
ATOM 1469 N N . GLY A 1 182 ? -20.675 -17.477 15.790 1.00 45.38 182 GLY A N 1
ATOM 1470 C CA . GLY A 1 182 ? -20.986 -17.836 17.181 1.00 45.38 182 GLY A CA 1
ATOM 1471 C C . GLY A 1 182 ? -21.547 -19.253 17.275 1.00 45.38 182 GLY A C 1
ATOM 1472 O O . GLY A 1 182 ? -20.993 -20.080 17.978 1.00 45.38 182 GLY A O 1
ATOM 1473 N N . GLU A 1 183 ? -22.546 -19.557 16.446 1.00 47.56 183 GLU A N 1
ATOM 1474 C CA . GLU A 1 183 ? -23.218 -20.862 16.447 1.00 47.56 183 GLU A CA 1
ATOM 1475 C C . GLU A 1 183 ? -22.291 -22.012 16.018 1.00 47.56 183 GLU A C 1
ATOM 1477 O O . GLU A 1 183 ? -22.407 -23.125 16.518 1.00 47.56 183 GLU A O 1
ATOM 1482 N N . LYS A 1 184 ? -21.339 -21.748 15.108 1.00 48.88 184 LYS A N 1
ATOM 1483 C CA . LYS A 1 184 ? -20.382 -22.765 14.651 1.00 48.88 184 LYS A CA 1
ATOM 1484 C C . LYS A 1 184 ? -19.295 -23.052 15.692 1.00 48.88 184 LYS A C 1
ATOM 1486 O O . LYS A 1 184 ? -18.948 -24.208 15.876 1.00 48.88 184 LYS A O 1
ATOM 1491 N N . SER A 1 185 ? -18.808 -22.022 16.392 1.00 53.00 185 SER A N 1
ATOM 1492 C CA . SER A 1 185 ? -17.837 -22.196 17.480 1.00 53.00 185 SER A CA 1
ATOM 1493 C C . SER A 1 185 ? -18.465 -22.852 18.710 1.00 53.00 185 SER A C 1
ATOM 1495 O O . SER A 1 185 ? -17.785 -23.607 19.385 1.00 53.00 185 SER A O 1
ATOM 1497 N N . GLU A 1 186 ? -19.734 -22.565 19.003 1.00 58.59 186 GLU A N 1
ATOM 1498 C CA . GLU A 1 186 ? -20.469 -23.154 20.129 1.00 58.59 186 GLU A CA 1
ATOM 1499 C C . GLU A 1 186 ? -20.744 -24.644 19.876 1.00 58.59 186 GLU A C 1
ATOM 1501 O O . GLU A 1 186 ? -20.434 -25.465 20.730 1.00 58.59 186 GLU A O 1
ATOM 1506 N N . LYS A 1 187 ? -21.147 -25.007 18.648 1.00 64.00 187 LYS A N 1
ATOM 1507 C CA . LYS A 1 187 ? -21.281 -26.409 18.213 1.00 64.00 187 LYS A CA 1
ATOM 1508 C C . LYS A 1 187 ? -19.949 -27.163 18.152 1.00 64.00 187 LYS A C 1
ATOM 1510 O O . LYS A 1 187 ? -19.913 -28.340 18.476 1.00 64.00 187 LYS A O 1
ATOM 1515 N N . GLU A 1 188 ? -18.853 -26.522 17.735 1.00 64.06 188 GLU A N 1
ATOM 1516 C CA . GLU A 1 188 ? -17.522 -27.155 17.770 1.00 64.06 188 GLU A CA 1
ATOM 1517 C C . GLU A 1 188 ? -17.029 -27.378 19.208 1.00 64.06 188 GLU A C 1
ATOM 1519 O O . GLU A 1 188 ? -16.400 -28.397 19.473 1.00 64.06 188 GLU A O 1
ATOM 1524 N N . ILE A 1 189 ? -17.337 -26.470 20.143 1.00 67.19 189 ILE A N 1
ATOM 1525 C CA . ILE A 1 189 ? -17.017 -26.636 21.571 1.00 67.19 189 ILE A CA 1
ATOM 1526 C C . ILE A 1 189 ? -17.888 -27.734 22.203 1.00 67.19 189 ILE A C 1
ATOM 1528 O O . ILE A 1 189 ? -17.346 -28.571 22.921 1.00 67.19 189 ILE A O 1
ATOM 1532 N N . GLU A 1 190 ? -19.187 -27.790 21.882 1.00 73.94 190 GLU A N 1
ATOM 1533 C CA . GLU A 1 190 ? -20.082 -28.890 22.284 1.00 73.94 190 GLU A CA 1
ATOM 1534 C C . GLU A 1 190 ? -19.580 -30.241 21.765 1.00 73.94 190 GLU A C 1
ATOM 1536 O O . GLU A 1 190 ? -19.415 -31.163 22.554 1.00 73.94 190 GLU A O 1
ATOM 1541 N N . LEU A 1 191 ? -19.247 -30.349 20.474 1.00 73.12 191 LEU A N 1
ATOM 1542 C CA . LEU A 1 191 ? -18.761 -31.600 19.881 1.00 73.12 191 LEU A CA 1
ATOM 1543 C C . LEU A 1 191 ? -17.428 -32.062 20.485 1.00 73.12 191 LEU A C 1
ATOM 1545 O O . LEU A 1 191 ? -17.216 -33.259 20.650 1.00 73.12 191 LEU A O 1
ATOM 1549 N N . VAL A 1 192 ? -16.521 -31.140 20.823 1.00 69.69 192 VAL A N 1
ATOM 1550 C CA . VAL A 1 192 ? -15.257 -31.486 21.495 1.00 69.69 192 VAL A CA 1
ATOM 1551 C C . VAL A 1 192 ? -15.500 -31.936 22.939 1.00 69.69 192 VAL A C 1
ATOM 1553 O O . VAL A 1 192 ? -14.835 -32.867 23.389 1.00 69.69 192 VAL A O 1
ATOM 1556 N N . GLN A 1 193 ? -16.454 -31.331 23.658 1.00 74.31 193 GLN A N 1
ATOM 1557 C CA . GLN A 1 193 ? -16.849 -31.802 24.991 1.00 74.31 193 GLN A CA 1
ATOM 1558 C C . GLN A 1 193 ? -17.500 -33.190 24.935 1.00 74.31 193 GLN A C 1
ATOM 1560 O O . GLN A 1 193 ? -17.124 -34.059 25.715 1.00 74.31 193 GLN A O 1
ATOM 1565 N N . GLU A 1 194 ? -18.400 -33.417 23.978 1.00 70.31 194 GLU A N 1
ATOM 1566 C CA . GLU A 1 194 ? -19.108 -34.688 23.785 1.00 70.31 194 GLU A CA 1
ATOM 1567 C C . GLU A 1 194 ? -18.138 -35.831 23.425 1.00 70.31 194 GLU A C 1
ATOM 1569 O O . GLU A 1 194 ? -18.236 -36.937 23.953 1.00 70.31 194 GLU A O 1
ATOM 1574 N N . TRP A 1 195 ? -17.127 -35.556 22.590 1.00 66.62 195 TRP A N 1
ATOM 1575 C CA . TRP A 1 195 ? -16.060 -36.517 22.283 1.00 66.62 195 TRP A CA 1
ATOM 1576 C C . TRP A 1 195 ? -15.176 -36.857 23.488 1.00 66.62 195 TRP A C 1
ATOM 1578 O O . TRP A 1 195 ? -14.724 -37.995 23.597 1.00 66.62 195 TRP A O 1
ATOM 1588 N N . HIS A 1 196 ? -14.914 -35.903 24.385 1.00 64.44 196 HIS A N 1
ATOM 1589 C CA . HIS A 1 196 ? -14.113 -36.156 25.585 1.00 64.44 196 HIS A CA 1
ATOM 1590 C C . HIS A 1 196 ? -14.865 -37.002 26.620 1.00 64.44 196 HIS A C 1
ATOM 1592 O O . HIS A 1 196 ? -14.270 -37.894 27.215 1.00 64.44 196 HIS A O 1
ATOM 1598 N N . GLU A 1 197 ? -16.170 -36.788 26.783 1.00 68.75 197 GLU A N 1
ATOM 1599 C CA . GLU A 1 197 ? -16.994 -37.532 27.745 1.00 68.75 197 GLU A CA 1
ATOM 1600 C C . GLU A 1 197 ? -17.125 -39.025 27.377 1.00 68.75 197 GLU A C 1
ATOM 1602 O O . GLU A 1 197 ? -17.160 -39.886 28.253 1.00 68.75 197 GLU A O 1
ATOM 1607 N N . HIS A 1 198 ? -17.095 -39.350 26.080 1.00 64.38 198 HIS A N 1
ATOM 1608 C CA . HIS A 1 198 ? -17.156 -40.727 25.576 1.00 64.38 198 HIS A CA 1
ATOM 1609 C C . HIS A 1 198 ? -15.825 -41.495 25.573 1.00 64.38 198 HIS A C 1
ATOM 1611 O O . HIS A 1 198 ? -15.839 -42.709 25.376 1.00 64.38 198 HIS A O 1
ATOM 1617 N N . ILE A 1 199 ? -14.683 -40.823 25.746 1.00 58.06 199 ILE A N 1
ATOM 1618 C CA . ILE A 1 199 ? -13.360 -41.475 25.786 1.00 58.06 199 ILE A CA 1
ATOM 1619 C C . ILE A 1 199 ? -12.976 -41.883 27.219 1.00 58.06 199 ILE A C 1
ATOM 1621 O O . ILE A 1 199 ? -12.152 -42.780 27.396 1.00 58.06 199 ILE A O 1
ATOM 1625 N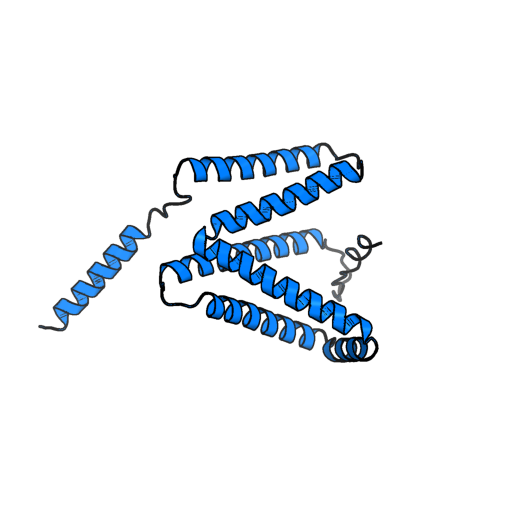 N . ASP A 1 200 ? -13.612 -41.280 28.227 1.00 57.09 200 ASP A N 1
ATOM 1626 C CA . ASP A 1 200 ? -13.337 -41.520 29.648 1.00 57.09 200 ASP A CA 1
ATOM 1627 C C . ASP A 1 200 ? -14.308 -42.534 30.313 1.00 57.09 200 ASP A C 1
ATOM 1629 O O . ASP A 1 200 ? -14.282 -42.693 31.537 1.00 57.09 200 ASP A O 1
ATOM 1633 N N . THR A 1 201 ? -15.145 -43.244 29.535 1.00 47.62 201 THR A N 1
ATOM 1634 C CA . THR A 1 201 ? -16.010 -44.364 29.995 1.00 47.62 201 THR A CA 1
ATOM 1635 C C . THR A 1 201 ? -15.579 -45.708 29.419 1.00 47.62 201 THR A C 1
ATOM 1637 O O . THR A 1 201 ? -15.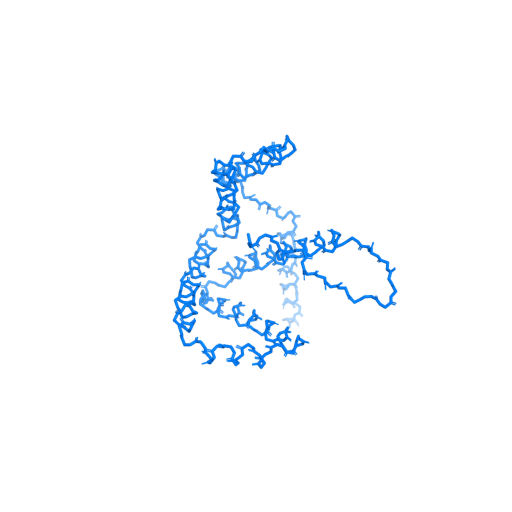648 -46.707 30.172 1.00 47.62 201 THR A O 1
#

pLDDT: mean 72.33, std 15.91, range [31.17, 92.75]

InterPro domains:
  IPR013657 HUT1 [PF08449] (19-166)
  IPR013657 HUT1 [PTHR10778] (20-173)
  IPR037185 Multidrug transporter EmrE superfamily [SSF103481] (90-166)

Foldseek 3Di:
DVVVCVVPPPPPDDPDDDDDDCPVVVVVVVVVVVVVLVVLQQVLLVCCVVCVPDDLVVSLCVVVVVVVVVVVVVCVVVVCPVVVVVVCVVDVVVVVVVVVVVVVVVVVSVVLSVCCNPPNSLVSVLVVLVVVLVVVVVCCVVVVPPQDPVNVVVSVVSVVVSVVSVVCVVVVPDDDPPPPPVVVVVVVVVVVVVVVVVVVD

Sequence (201 aa):
MFISSTDELTFDFDVYGKQSSAKWTGIMLLMFFLFFDSFTSQWQSRMFKRHPDLSMIELMFATSAFSTVLSFITLVHDEMLWPAFDFITAHSEIQLHFFLFSICSTVGQLFIFYTIKNFGAVVFAIIMTTRVLISIALSVLLYEHKVTSTGFFGLAVVVGAVCYRIKRKAEGKQLIKWKGMGEKSEKEIELVQEWHEHIDT

Mean predicted aligned error: 14.41 Å

Secondary structure (DSSP, 8-state):
--STTSS-------SS-----HHHHHHHHHHHHHHHHHHHHHHHHHHHHH-TTS-HHHHHHHHHHHHHHHHHHHHHHTT-HHHHHHHHHH-HHHHHHHHHHHHHHHHHHHHHHHHHHHH-HHHHHHHHHHHHHHHHHHHHHHH-----HHHHHHHHHHHHHHHHHHHHHHTT--S---TTHHHHHHHHHHHHHHHHHTT--

Radius of gyration: 23.62 Å; Cα contacts (8 Å, |Δi|>4): 48; chains: 1; bounding box: 52×66×65 Å

Organism: Thalassiosira oceanica (NCBI:txid159749)

Solvent-accessible surface area (backbone atoms only — not comparable to full-atom values): 11769 Å² total; per-residue (Å²): 126,86,74,71,61,74,80,68,74,68,88,75,82,60,100,68,93,66,96,76,61,69,67,58,57,51,52,53,50,49,54,50,50,53,50,54,55,51,49,50,42,48,47,53,38,46,48,58,69,76,36,79,83,62,53,74,63,56,56,50,49,52,52,53,49,53,50,49,53,53,52,48,54,50,35,60,74,67,66,48,54,63,65,53,51,53,52,54,69,74,34,65,76,53,51,56,54,52,50,55,49,48,54,51,47,53,54,49,49,51,52,52,52,53,42,24,73,77,63,26,37,71,49,46,53,50,53,54,51,51,53,53,49,50,53,53,51,51,49,50,67,74,64,68,58,84,70,50,73,69,54,53,52,52,49,53,52,52,52,51,53,51,51,51,55,50,52,42,56,74,70,67,55,72,86,75,79,69,91,58,60,63,64,52,53,53,50,52,50,49,53,53,52,56,55,52,62,67,72,80,111